Protein AF-A0AAE2UH38-F1 (afdb_monomer_lite)

Foldseek 3Di:
DPQQCLVLVQVLVVVVPPVDDDADALALFPVVLVVLVVVCVVCCVQPVDRDVNSVSSVVVNVCLVVVVQPDAAEAEDEDELQVSSLLSVLVVVQVVCVSVVPDVVVVCVVPNLVVSLVVSLVVCCVVAVVPPVDDGPLVSCCRHCCPRVVDDLLPDQFQAPHQWDWDDDRRHTYIYGYSVCCVVCVQVSCCVRVVDNPRDGDPDPPPPCVSCVVSSVVNLVPRARDPVRLCVHLVDVSNCSHYPVVVSVVSSVSRNVD

Radius of gyration: 19.4 Å; chains: 1; bounding box: 50×39×50 Å

Structure (mmCIF, N/CA/C/O backbone):
data_AF-A0AAE2UH38-F1
#
_entry.id   AF-A0AAE2UH38-F1
#
loop_
_atom_site.group_PDB
_atom_site.id
_atom_site.type_symbol
_atom_site.label_atom_id
_atom_site.label_alt_id
_atom_site.label_comp_id
_atom_site.label_asym_id
_atom_site.label_entity_id
_atom_site.label_seq_id
_atom_site.pdbx_PDB_ins_code
_atom_site.Cartn_x
_atom_site.Cartn_y
_atom_site.Cartn_z
_atom_site.occupancy
_atom_site.B_iso_or_equiv
_atom_site.auth_seq_id
_atom_site.auth_comp_id
_atom_site.auth_asym_id
_atom_site.auth_atom_id
_atom_site.pdbx_PDB_model_num
ATOM 1 N N . MET A 1 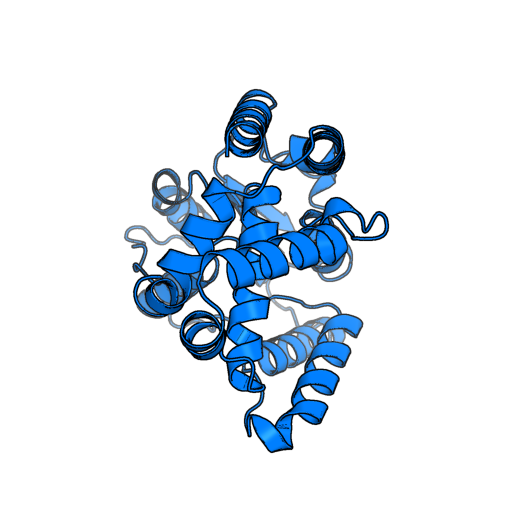1 ? 4.310 -0.558 -2.077 1.00 92.25 1 MET A N 1
ATOM 2 C CA . MET A 1 1 ? 3.373 0.079 -1.119 1.00 92.25 1 MET A CA 1
ATOM 3 C C . MET A 1 1 ? 2.865 -0.956 -0.113 1.00 92.25 1 MET A C 1
ATOM 5 O O . MET A 1 1 ? 2.797 -2.133 -0.451 1.00 92.25 1 MET A O 1
ATOM 9 N N . GLY A 1 2 ? 2.565 -0.567 1.132 1.00 90.81 2 GLY A N 1
ATOM 10 C CA . GLY A 1 2 ? 1.939 -1.465 2.120 1.00 90.81 2 GLY A CA 1
ATOM 11 C C . GLY A 1 2 ? 0.426 -1.567 1.918 1.00 90.81 2 GLY A C 1
ATOM 12 O O . GLY A 1 2 ? -0.142 -0.754 1.211 1.00 90.81 2 GLY A O 1
ATOM 13 N N . LYS A 1 3 ? -0.245 -2.560 2.519 1.00 91.75 3 LYS A N 1
ATOM 14 C CA . LYS A 1 3 ? -1.731 -2.682 2.554 1.00 91.75 3 LYS A CA 1
ATOM 15 C C . LYS A 1 3 ? -2.471 -2.732 1.213 1.00 91.75 3 LYS A C 1
ATOM 17 O O . LYS A 1 3 ? -3.696 -2.605 1.163 1.00 91.75 3 LYS A O 1
ATOM 22 N N . VAL A 1 4 ? -1.735 -3.049 0.161 1.00 92.00 4 VAL A N 1
ATOM 23 C CA . VAL A 1 4 ? -2.223 -3.245 -1.207 1.00 92.00 4 VAL A CA 1
ATOM 24 C C . VAL A 1 4 ? -2.187 -4.722 -1.626 1.00 92.00 4 VAL A C 1
ATOM 26 O O . VAL A 1 4 ? -2.117 -5.024 -2.802 1.00 92.00 4 VAL A O 1
ATOM 29 N N . GLY A 1 5 ? -2.172 -5.664 -0.675 1.00 89.25 5 GLY A N 1
ATOM 30 C CA . GLY A 1 5 ? -2.095 -7.104 -0.980 1.00 89.25 5 GLY A CA 1
ATOM 31 C C . GLY A 1 5 ? -0.691 -7.628 -1.321 1.00 89.25 5 GLY A C 1
ATOM 32 O O . GLY A 1 5 ? -0.549 -8.780 -1.718 1.00 89.25 5 GLY A O 1
ATOM 33 N N . SER A 1 6 ? 0.361 -6.834 -1.100 1.00 92.81 6 SER A N 1
ATOM 34 C CA . SER A 1 6 ? 1.756 -7.199 -1.407 1.00 92.81 6 SER A CA 1
ATOM 35 C C . SER A 1 6 ? 2.247 -8.486 -0.728 1.00 92.81 6 SER A C 1
ATOM 37 O O . SER A 1 6 ? 3.019 -9.225 -1.327 1.00 92.81 6 SER A O 1
ATOM 39 N N . THR A 1 7 ? 1.755 -8.825 0.470 1.00 92.06 7 THR A N 1
ATOM 40 C CA . THR A 1 7 ? 2.093 -10.094 1.147 1.00 92.06 7 THR A CA 1
ATOM 41 C C . THR A 1 7 ? 1.648 -11.328 0.357 1.00 92.06 7 THR A C 1
ATOM 43 O O . THR A 1 7 ? 2.315 -12.359 0.414 1.00 92.06 7 THR A O 1
ATOM 46 N N . THR A 1 8 ? 0.526 -11.242 -0.366 1.00 91.62 8 THR A N 1
ATOM 47 C CA . THR A 1 8 ? 0.024 -12.335 -1.210 1.00 91.62 8 THR A CA 1
ATOM 48 C C . THR A 1 8 ? 0.973 -12.561 -2.379 1.00 91.62 8 THR A C 1
ATOM 50 O O . THR A 1 8 ? 1.406 -13.689 -2.595 1.00 91.62 8 THR A O 1
ATOM 53 N N . ILE A 1 9 ? 1.386 -11.487 -3.056 1.00 94.31 9 ILE A N 1
ATOM 54 C CA . ILE A 1 9 ? 2.389 -11.545 -4.125 1.00 94.31 9 ILE A CA 1
ATOM 55 C C . ILE A 1 9 ? 3.715 -12.107 -3.620 1.00 94.31 9 ILE A C 1
ATOM 57 O O . ILE A 1 9 ? 4.227 -13.059 -4.200 1.00 94.31 9 ILE A O 1
ATOM 61 N N . TRP A 1 10 ? 4.238 -11.566 -2.519 1.00 94.50 10 TRP A N 1
ATOM 62 C CA . TRP A 1 10 ? 5.512 -12.006 -1.954 1.00 94.50 10 TRP A CA 1
ATOM 63 C C . TRP A 1 10 ? 5.513 -13.508 -1.649 1.00 94.50 10 TRP A C 1
ATOM 65 O O . TRP A 1 10 ? 6.375 -14.229 -2.136 1.00 94.50 10 TRP A O 1
ATOM 75 N N . LYS A 1 11 ? 4.501 -14.012 -0.932 1.00 93.44 11 LYS A N 1
ATOM 76 C CA . LYS A 1 11 ? 4.401 -15.449 -0.624 1.00 93.44 11 LYS A CA 1
ATOM 77 C C . LYS A 1 11 ? 4.239 -16.323 -1.865 1.00 93.44 11 LYS A C 1
ATOM 79 O O . LYS A 1 11 ? 4.737 -17.444 -1.878 1.00 93.44 11 LYS A O 1
ATOM 84 N N . SER A 1 12 ? 3.554 -15.821 -2.889 1.00 94.19 12 SER A N 1
ATOM 85 C CA . SER A 1 12 ? 3.386 -16.533 -4.160 1.00 94.19 12 SER A CA 1
ATOM 86 C C . SER A 1 12 ? 4.718 -16.645 -4.909 1.00 94.19 12 SER A C 1
ATOM 88 O O . SER A 1 12 ? 5.072 -17.719 -5.395 1.00 94.19 12 SER A O 1
ATOM 90 N N . LEU A 1 13 ? 5.514 -15.572 -4.919 1.00 94.38 13 LEU A N 1
ATOM 91 C CA . LEU A 1 13 ? 6.863 -15.567 -5.489 1.00 94.38 13 LEU A CA 1
ATOM 92 C C . LEU A 1 13 ? 7.818 -16.497 -4.734 1.00 94.38 13 LEU A C 1
ATOM 94 O O . LEU A 1 13 ? 8.501 -17.294 -5.369 1.00 94.38 13 LEU A O 1
ATOM 98 N N . GLU A 1 14 ? 7.811 -16.461 -3.399 1.00 92.69 14 GLU A N 1
ATOM 99 C CA . GLU A 1 14 ? 8.590 -17.395 -2.569 1.00 92.69 14 GLU A CA 1
ATOM 100 C C . GLU A 1 14 ? 8.230 -18.853 -2.889 1.00 92.69 14 GLU A C 1
ATOM 102 O O . GLU A 1 14 ? 9.108 -19.690 -3.086 1.00 92.69 14 GLU A O 1
ATOM 107 N N . SER A 1 15 ? 6.933 -19.157 -3.024 1.00 91.69 15 SER A N 1
ATOM 108 C CA . SER A 1 15 ? 6.473 -20.511 -3.358 1.00 91.69 15 SER A CA 1
ATOM 109 C C . SER A 1 15 ? 6.837 -20.965 -4.774 1.00 91.69 15 SER A C 1
ATOM 111 O O . SER A 1 15 ? 6.873 -22.165 -5.032 1.00 91.69 15 SER A O 1
ATOM 113 N N . SER A 1 16 ? 7.143 -20.025 -5.674 1.00 89.75 16 SER A N 1
ATOM 114 C CA . SER A 1 16 ? 7.542 -20.318 -7.056 1.00 89.75 16 SER A CA 1
ATOM 115 C C . SER A 1 16 ? 9.012 -20.748 -7.173 1.00 89.75 16 SER A C 1
ATOM 117 O O . SER A 1 16 ? 9.439 -21.141 -8.253 1.00 89.75 16 SER A O 1
ATOM 119 N N . ASN A 1 17 ? 9.789 -20.681 -6.081 1.00 86.31 17 ASN A N 1
ATOM 120 C CA . ASN A 1 17 ? 11.176 -21.151 -5.985 1.00 86.31 17 ASN A CA 1
ATOM 121 C C . ASN A 1 17 ? 12.076 -20.707 -7.159 1.00 86.31 17 ASN A C 1
ATOM 123 O O . ASN A 1 17 ? 12.820 -21.497 -7.736 1.00 86.31 17 ASN A O 1
ATOM 127 N N . LEU A 1 18 ? 12.011 -19.419 -7.504 1.00 88.19 18 LEU A N 1
ATOM 128 C CA . LEU A 1 18 ? 12.663 -18.839 -8.687 1.00 88.19 18 LEU A CA 1
ATOM 129 C C . LEU A 1 18 ? 14.204 -18.835 -8.634 1.00 88.19 18 LEU A C 1
ATOM 131 O O . LEU A 1 18 ? 14.848 -18.413 -9.589 1.00 88.19 18 LEU A O 1
ATOM 135 N N . GLY A 1 19 ? 14.812 -19.247 -7.516 1.00 87.69 19 GLY A N 1
ATOM 136 C CA . GLY A 1 19 ? 16.268 -19.245 -7.338 1.00 87.69 19 GLY A CA 1
ATOM 137 C C . GLY A 1 19 ? 16.897 -17.848 -7.273 1.00 87.69 19 GLY A C 1
ATOM 138 O O . GLY A 1 19 ? 18.119 -17.728 -7.342 1.00 87.69 19 GLY A O 1
ATOM 139 N N . ILE A 1 20 ? 16.083 -16.797 -7.130 1.00 89.81 20 ILE A N 1
ATOM 140 C CA . ILE A 1 20 ? 16.520 -15.403 -7.011 1.00 89.81 20 ILE A CA 1
ATOM 141 C C . ILE A 1 20 ? 16.131 -14.824 -5.643 1.00 89.81 20 ILE A C 1
ATOM 143 O O . ILE A 1 20 ? 15.102 -15.217 -5.089 1.00 89.81 20 ILE A O 1
ATOM 147 N N . PRO A 1 21 ? 16.909 -13.875 -5.092 1.00 92.81 21 PRO A N 1
ATOM 148 C CA . PRO A 1 21 ? 16.530 -13.180 -3.868 1.00 92.81 21 PRO A CA 1
ATOM 149 C C . PRO A 1 21 ? 15.251 -12.361 -4.063 1.00 92.81 21 PRO A C 1
ATOM 151 O O . PRO A 1 21 ? 15.159 -11.550 -4.986 1.00 92.81 21 PRO A O 1
ATOM 154 N N . ILE A 1 22 ? 14.286 -12.533 -3.161 1.00 95.62 22 ILE A N 1
ATOM 155 C CA . ILE A 1 22 ? 13.050 -11.754 -3.128 1.00 95.62 22 ILE A CA 1
ATOM 156 C C . ILE A 1 22 ? 13.033 -10.946 -1.829 1.00 95.62 22 ILE A C 1
ATOM 158 O O . ILE A 1 22 ? 13.228 -11.475 -0.736 1.00 95.62 22 ILE A O 1
ATOM 162 N N . TYR A 1 23 ? 12.790 -9.642 -1.950 1.00 95.94 23 TYR A N 1
ATOM 163 C CA . TYR A 1 23 ? 12.700 -8.726 -0.817 1.00 95.94 23 TYR A CA 1
ATOM 164 C C . TYR A 1 23 ? 11.284 -8.164 -0.726 1.00 95.94 23 TYR A C 1
ATOM 166 O O . TYR A 1 23 ? 10.736 -7.686 -1.721 1.00 95.94 23 TYR A O 1
ATOM 174 N N . HIS A 1 24 ? 10.696 -8.180 0.472 1.00 96.00 24 HIS A N 1
ATOM 175 C CA . HIS A 1 24 ? 9.384 -7.582 0.721 1.00 96.00 24 HIS A CA 1
ATOM 176 C C . HIS A 1 24 ? 9.551 -6.383 1.646 1.00 96.00 24 HIS A C 1
ATOM 178 O O . HIS A 1 24 ? 9.557 -6.502 2.866 1.00 96.00 24 HIS A O 1
ATOM 184 N N . ILE A 1 25 ? 9.718 -5.211 1.035 1.00 95.75 25 ILE A N 1
ATOM 185 C CA . ILE A 1 25 ? 9.949 -3.947 1.736 1.00 95.75 25 ILE A CA 1
ATOM 186 C C . ILE A 1 25 ? 8.840 -2.935 1.450 1.00 95.75 25 ILE A C 1
ATOM 188 O O . ILE A 1 25 ? 8.121 -3.014 0.450 1.00 95.75 25 ILE A O 1
ATOM 192 N N . HIS A 1 26 ? 8.717 -1.944 2.331 1.00 94.50 26 HIS A N 1
ATOM 193 C CA . HIS A 1 26 ? 7.713 -0.884 2.218 1.00 94.50 26 HIS A CA 1
ATOM 194 C C . HIS A 1 26 ? 8.312 0.514 2.027 1.00 94.50 26 HIS A C 1
ATOM 196 O O . HIS A 1 26 ? 7.555 1.464 1.799 1.00 94.50 26 HIS A O 1
ATOM 202 N N . THR A 1 27 ? 9.639 0.646 2.103 1.00 95.44 27 THR A N 1
ATOM 203 C CA . THR A 1 27 ? 10.343 1.912 1.905 1.00 95.44 27 THR A CA 1
ATOM 204 C C . THR A 1 27 ? 11.800 1.700 1.490 1.00 95.44 27 THR A C 1
ATOM 206 O O . THR A 1 27 ? 12.437 0.747 1.923 1.00 95.44 27 THR A O 1
ATOM 209 N N . LEU A 1 28 ? 12.308 2.602 0.657 1.00 95.88 28 LEU A N 1
ATOM 210 C CA . LEU A 1 28 ? 13.724 2.819 0.368 1.00 95.88 28 LEU A CA 1
ATOM 211 C C . LEU A 1 28 ? 14.198 4.194 0.876 1.00 95.88 28 LEU A C 1
ATOM 213 O O . LEU A 1 28 ? 15.397 4.455 0.864 1.00 95.88 28 LEU A O 1
ATOM 217 N N . SER A 1 29 ? 13.290 5.062 1.344 1.00 95.31 29 SER A N 1
ATOM 218 C CA . SER A 1 29 ? 13.632 6.373 1.913 1.00 95.31 29 SER A CA 1
ATOM 219 C C . SER A 1 29 ? 14.551 6.238 3.140 1.00 95.31 29 SER A C 1
ATOM 221 O O . SER A 1 29 ? 14.163 5.601 4.129 1.00 95.31 29 SER A O 1
ATOM 223 N N . PRO A 1 30 ? 15.735 6.884 3.137 1.00 94.50 30 PRO A N 1
ATOM 224 C CA . PRO A 1 30 ? 16.665 6.870 4.267 1.00 94.50 30 PRO A CA 1
ATOM 225 C C . PRO A 1 30 ? 16.036 7.366 5.570 1.00 94.50 30 PRO A C 1
ATOM 227 O O . PRO A 1 30 ? 16.269 6.800 6.642 1.00 94.50 30 PRO A O 1
ATOM 230 N N . GLU A 1 31 ? 15.201 8.401 5.486 1.00 94.94 31 GLU A N 1
ATOM 231 C CA . GLU A 1 31 ? 14.525 9.003 6.631 1.00 94.94 31 GLU A CA 1
ATOM 232 C C . GLU A 1 31 ? 13.544 8.008 7.251 1.00 94.94 31 GLU A C 1
ATOM 234 O O . GLU A 1 31 ? 13.541 7.811 8.468 1.00 94.94 31 GLU A O 1
ATOM 239 N N . LYS A 1 32 ? 12.734 7.336 6.424 1.00 94.44 32 LYS A N 1
ATOM 240 C CA . LYS A 1 32 ? 11.777 6.329 6.896 1.00 94.44 32 LYS A CA 1
ATOM 241 C C . LYS A 1 32 ? 12.458 5.083 7.448 1.00 94.44 32 LYS A C 1
ATOM 243 O O . LYS A 1 32 ? 11.996 4.556 8.459 1.00 94.44 32 LYS A O 1
ATOM 248 N N . ILE A 1 33 ? 13.550 4.634 6.828 1.00 95.56 33 ILE A N 1
ATOM 249 C CA . ILE A 1 33 ? 14.366 3.524 7.341 1.00 95.56 33 ILE A CA 1
ATOM 250 C C . ILE A 1 33 ? 14.911 3.892 8.724 1.00 95.56 33 ILE A C 1
ATOM 252 O O . ILE A 1 33 ? 14.731 3.142 9.682 1.00 95.56 33 ILE A O 1
ATOM 256 N N . SER A 1 34 ? 15.478 5.091 8.867 1.00 94.94 34 SER A N 1
ATOM 257 C CA . SER A 1 34 ? 16.006 5.590 10.143 1.00 94.94 34 SER A CA 1
ATOM 258 C C . SER A 1 34 ? 14.922 5.672 11.225 1.00 94.94 34 SER A C 1
ATOM 260 O O . SER A 1 34 ? 15.144 5.256 12.364 1.00 94.94 34 SER A O 1
ATOM 262 N N . GLN A 1 35 ? 13.724 6.149 10.873 1.00 94.38 35 GLN A N 1
ATOM 263 C CA . GLN A 1 35 ? 12.566 6.181 11.774 1.00 94.38 35 GLN A CA 1
ATOM 264 C C . GLN A 1 35 ? 12.111 4.775 12.190 1.00 94.38 35 GLN A C 1
ATOM 266 O O . GLN A 1 35 ? 11.808 4.559 13.366 1.00 94.38 35 GLN A O 1
ATOM 271 N N . ALA A 1 36 ? 12.083 3.814 11.261 1.00 92.06 36 ALA A N 1
ATOM 272 C CA . ALA A 1 36 ? 11.741 2.423 11.553 1.00 92.06 36 ALA A CA 1
ATOM 273 C C . ALA A 1 36 ? 12.761 1.787 12.510 1.00 92.06 36 ALA A C 1
ATOM 275 O O . ALA A 1 36 ? 12.369 1.241 13.539 1.00 92.06 36 ALA A O 1
ATOM 276 N N . ILE A 1 37 ? 14.062 1.961 12.252 1.00 92.06 37 ILE A N 1
ATOM 277 C CA . ILE A 1 37 ? 15.139 1.485 13.134 1.00 92.06 37 ILE A CA 1
ATOM 278 C C . ILE A 1 37 ? 15.020 2.107 14.531 1.00 92.06 37 ILE A C 1
ATOM 280 O O . ILE A 1 37 ? 15.138 1.404 15.536 1.00 92.06 37 ILE A O 1
ATOM 284 N N . ALA A 1 38 ? 14.783 3.419 14.623 1.00 92.88 38 ALA A N 1
ATOM 285 C CA . ALA A 1 38 ? 14.616 4.103 15.904 1.00 92.88 38 ALA A CA 1
ATOM 286 C C . ALA A 1 38 ? 13.407 3.560 16.683 1.00 92.88 38 ALA A C 1
ATOM 288 O O . ALA A 1 38 ? 13.507 3.310 17.887 1.00 92.88 38 ALA A O 1
ATOM 289 N N . LYS A 1 39 ? 12.285 3.316 15.995 1.00 89.44 39 LYS A N 1
ATOM 290 C CA . LYS A 1 39 ? 11.085 2.711 16.583 1.00 89.44 39 LYS A CA 1
ATOM 291 C C . LYS A 1 39 ? 11.343 1.282 17.064 1.00 89.44 39 LYS A C 1
ATOM 293 O O . LYS A 1 39 ? 10.913 0.941 18.168 1.00 89.44 39 LYS A O 1
ATOM 298 N N . ASP A 1 40 ? 12.037 0.465 16.278 1.00 88.25 40 ASP A N 1
ATOM 299 C CA . ASP A 1 40 ? 12.370 -0.915 16.641 1.00 88.25 40 ASP A CA 1
ATOM 300 C C . ASP A 1 40 ? 13.281 -0.942 17.875 1.00 88.25 40 ASP A C 1
ATOM 302 O O . ASP A 1 40 ? 12.994 -1.647 18.842 1.00 88.25 40 ASP A O 1
ATOM 306 N N . LYS A 1 41 ? 14.307 -0.079 17.915 1.00 89.69 41 LYS A N 1
ATOM 307 C CA . LYS A 1 41 ? 15.189 0.092 19.082 1.00 89.69 41 LYS A CA 1
ATOM 308 C C . LYS A 1 41 ? 14.426 0.537 20.330 1.00 89.69 41 LYS A C 1
ATOM 310 O O . LYS A 1 41 ? 14.610 -0.051 21.394 1.00 89.69 41 LYS A O 1
ATOM 315 N N . ALA A 1 42 ? 13.542 1.529 20.209 1.00 89.56 42 ALA A N 1
ATOM 316 C CA . ALA A 1 42 ? 12.754 2.039 21.334 1.00 89.56 42 ALA A CA 1
ATOM 317 C C . ALA A 1 42 ? 11.806 0.982 21.929 1.00 89.56 42 ALA A C 1
ATOM 319 O O . ALA A 1 42 ? 11.526 1.004 23.126 1.00 89.56 42 ALA A O 1
ATOM 320 N N . ASN A 1 43 ? 11.327 0.040 21.110 1.00 86.31 43 ASN A N 1
ATOM 321 C CA . ASN A 1 43 ? 10.422 -1.024 21.545 1.00 86.31 43 ASN A CA 1
ATOM 322 C C . ASN A 1 43 ? 11.132 -2.352 21.841 1.00 86.31 43 ASN A C 1
ATOM 324 O O . ASN A 1 43 ? 10.476 -3.297 22.284 1.00 86.31 43 ASN A O 1
ATOM 328 N N . PHE A 1 44 ? 12.451 -2.442 21.646 1.00 87.69 44 PHE A N 1
ATOM 329 C CA . PHE A 1 44 ? 13.193 -3.702 21.722 1.00 87.69 44 PHE A CA 1
ATOM 330 C C . PHE A 1 44 ? 13.076 -4.390 23.088 1.00 87.69 44 PHE A C 1
ATOM 332 O O . PHE A 1 44 ? 12.985 -5.613 23.158 1.00 87.69 44 PHE A O 1
ATOM 339 N N . SER A 1 45 ? 12.984 -3.620 24.177 1.00 87.31 45 SER A N 1
ATOM 340 C CA . SER A 1 45 ? 12.762 -4.160 25.526 1.00 87.31 45 SER A CA 1
ATOM 341 C C . SER A 1 45 ? 11.434 -4.918 25.668 1.00 87.31 45 SER A C 1
ATOM 343 O O . SER A 1 45 ? 11.350 -5.844 26.475 1.00 87.31 45 SER A O 1
ATOM 345 N N . LYS A 1 46 ? 10.419 -4.556 24.870 1.00 83.94 46 LYS A N 1
ATOM 346 C CA . LYS A 1 46 ? 9.082 -5.166 24.866 1.00 83.94 46 LYS A CA 1
ATOM 347 C C . LYS A 1 46 ? 8.975 -6.316 23.869 1.00 83.94 46 LYS A C 1
ATOM 349 O O . LYS A 1 46 ? 8.513 -7.389 24.236 1.00 83.94 46 LYS A O 1
ATOM 354 N N . VAL A 1 47 ? 9.397 -6.096 22.621 1.00 79.56 47 VAL A N 1
ATOM 355 C CA . VAL A 1 47 ? 9.169 -7.057 21.525 1.00 79.56 47 VAL A CA 1
ATOM 356 C C . VAL A 1 47 ? 10.334 -8.024 21.303 1.00 79.56 47 VAL A C 1
ATOM 358 O O . VAL A 1 47 ? 10.106 -9.134 20.842 1.00 79.56 47 VAL A O 1
ATOM 361 N N . ARG A 1 48 ? 11.568 -7.649 21.675 1.00 85.62 48 ARG A N 1
ATOM 362 C CA . ARG A 1 48 ? 12.801 -8.460 21.561 1.00 85.62 48 ARG A CA 1
ATOM 363 C C . ARG A 1 48 ? 13.133 -8.986 20.153 1.00 85.62 48 ARG A C 1
ATOM 365 O O . ARG A 1 48 ? 13.853 -9.971 20.022 1.00 85.62 48 ARG A O 1
ATOM 372 N N . PHE A 1 49 ? 12.655 -8.326 19.100 1.00 83.38 49 PHE A N 1
ATOM 373 C CA . PHE A 1 49 ? 13.054 -8.584 17.714 1.00 83.38 49 PHE A CA 1
ATOM 374 C C . PHE A 1 49 ? 13.059 -7.281 16.901 1.00 83.38 49 PHE A C 1
ATOM 376 O O . PHE A 1 49 ? 12.466 -6.284 17.314 1.00 83.38 49 PHE A O 1
ATOM 383 N N . ILE A 1 50 ? 13.736 -7.301 15.751 1.00 83.69 50 ILE A N 1
ATOM 384 C CA . ILE A 1 50 ? 13.703 -6.245 14.727 1.00 83.69 50 ILE A CA 1
ATOM 385 C C . ILE A 1 50 ? 12.955 -6.807 13.521 1.00 83.69 50 ILE A C 1
ATOM 387 O O . ILE A 1 50 ? 13.123 -7.984 13.188 1.00 83.69 50 ILE A O 1
ATOM 391 N N . TYR A 1 51 ? 12.121 -5.996 12.873 1.00 84.75 51 TYR A N 1
ATOM 392 C CA . TYR A 1 51 ? 11.412 -6.443 11.679 1.00 84.75 51 TYR A CA 1
ATOM 393 C C . TYR A 1 51 ? 12.403 -6.676 10.535 1.00 84.75 51 TYR A C 1
ATOM 395 O O . TYR A 1 51 ? 13.223 -5.814 10.217 1.00 84.75 51 TYR A O 1
ATOM 403 N N . SER A 1 52 ? 12.319 -7.840 9.888 1.00 89.12 52 SER A N 1
ATOM 404 C CA . SER A 1 52 ? 13.203 -8.194 8.770 1.00 89.12 52 SER A CA 1
ATOM 405 C C . SER A 1 52 ? 13.105 -7.191 7.619 1.00 89.12 52 SER A C 1
ATOM 407 O O . SER A 1 52 ? 14.119 -6.879 7.003 1.00 89.12 52 SER A O 1
ATOM 409 N N . GLU A 1 53 ? 11.916 -6.630 7.377 1.00 90.88 53 GLU A N 1
ATOM 410 C CA . GLU A 1 53 ? 11.681 -5.583 6.375 1.00 90.88 53 GLU A CA 1
ATOM 411 C C . GLU A 1 53 ? 12.585 -4.356 6.591 1.00 90.88 53 GLU A C 1
ATOM 413 O O . GLU A 1 53 ? 13.093 -3.793 5.621 1.00 90.88 53 GLU A O 1
ATOM 418 N N . THR A 1 54 ? 12.834 -3.960 7.848 1.00 91.12 54 THR A N 1
ATOM 419 C CA . THR A 1 54 ? 13.718 -2.835 8.200 1.00 91.12 54 THR A CA 1
ATOM 420 C C . THR A 1 54 ? 15.152 -3.114 7.743 1.00 91.12 54 THR A C 1
ATOM 422 O O . THR A 1 54 ? 15.769 -2.280 7.084 1.00 91.12 54 THR A O 1
ATOM 425 N N . ILE A 1 55 ? 15.657 -4.317 8.032 1.00 92.62 55 ILE A N 1
ATOM 426 C CA . ILE A 1 55 ? 17.020 -4.742 7.677 1.00 92.62 55 ILE A CA 1
ATOM 427 C C . ILE A 1 55 ? 17.163 -4.886 6.155 1.00 92.62 55 ILE A C 1
ATOM 429 O O . ILE A 1 55 ? 18.148 -4.440 5.572 1.00 92.62 55 ILE A O 1
ATOM 433 N N . GLN A 1 56 ? 16.164 -5.475 5.492 1.00 95.75 56 GLN A N 1
ATOM 434 C CA . GLN A 1 56 ? 16.142 -5.602 4.032 1.00 95.75 56 GLN A CA 1
ATOM 435 C C . GLN A 1 56 ? 16.144 -4.229 3.347 1.00 95.75 56 GLN A C 1
ATOM 437 O O . GLN A 1 56 ? 16.873 -4.034 2.377 1.00 95.75 56 GLN A O 1
ATOM 442 N N . SER A 1 57 ? 15.374 -3.269 3.870 1.00 96.25 57 SER A N 1
ATOM 443 C CA . SER A 1 57 ? 15.321 -1.901 3.339 1.00 96.25 57 SER A CA 1
ATOM 444 C C . SER A 1 57 ? 16.669 -1.190 3.482 1.00 96.25 57 SER A C 1
ATOM 446 O O . SER A 1 57 ? 17.140 -0.581 2.524 1.00 96.25 57 SER A O 1
ATOM 448 N N . GLU A 1 58 ? 17.325 -1.314 4.641 1.00 95.88 58 GLU A N 1
ATOM 449 C CA . GLU A 1 58 ? 18.670 -0.768 4.878 1.00 95.88 58 GLU A CA 1
ATOM 450 C C . GLU A 1 58 ? 19.708 -1.381 3.923 1.00 95.88 58 GLU A C 1
ATOM 452 O O . GLU A 1 58 ? 20.481 -0.657 3.289 1.00 95.88 58 GLU A O 1
ATOM 457 N N . TYR A 1 59 ? 19.687 -2.707 3.751 1.00 96.19 59 TYR A N 1
ATOM 458 C CA . TYR A 1 59 ? 20.573 -3.396 2.815 1.00 96.19 59 TYR A CA 1
ATOM 459 C C . TYR A 1 59 ? 20.374 -2.906 1.377 1.00 96.19 59 TYR A C 1
ATOM 461 O O . TYR A 1 59 ? 21.347 -2.506 0.734 1.00 96.19 59 TYR A O 1
ATOM 469 N N . LEU A 1 60 ? 19.136 -2.894 0.877 1.00 95.94 60 LEU A N 1
ATOM 470 C CA . LEU A 1 60 ? 18.838 -2.453 -0.487 1.00 95.94 60 LEU A CA 1
ATOM 471 C C . LEU A 1 60 ? 19.207 -0.982 -0.692 1.00 95.94 60 LEU A C 1
ATOM 473 O O . LEU A 1 60 ? 19.842 -0.648 -1.692 1.00 95.94 60 LEU A O 1
ATOM 477 N N . ARG A 1 61 ? 18.915 -0.110 0.282 1.00 95.81 61 ARG A N 1
ATOM 478 C CA . ARG A 1 61 ? 19.337 1.293 0.223 1.00 95.81 61 ARG A CA 1
ATOM 479 C C . ARG A 1 61 ? 20.856 1.421 0.103 1.00 95.81 61 ARG A C 1
ATOM 481 O O . ARG A 1 61 ? 21.332 2.174 -0.739 1.00 95.81 61 ARG A O 1
ATOM 488 N N . SER A 1 62 ? 21.618 0.619 0.848 1.00 95.56 62 SER A N 1
ATOM 489 C CA . SER A 1 62 ? 23.082 0.624 0.737 1.00 95.56 62 SER A CA 1
ATOM 490 C C . SER A 1 62 ? 23.590 0.207 -0.651 1.00 95.56 62 SER A C 1
ATOM 492 O O . SER A 1 62 ? 24.647 0.675 -1.074 1.00 95.56 62 SER A O 1
ATOM 494 N N . GLN A 1 63 ? 22.857 -0.650 -1.377 1.00 94.62 63 GLN A N 1
ATOM 495 C CA . GLN A 1 63 ? 23.207 -1.019 -2.753 1.00 94.62 63 GLN A CA 1
ATOM 496 C C . GLN A 1 63 ? 22.951 0.133 -3.732 1.00 94.62 63 GLN A C 1
ATOM 498 O O . GLN A 1 63 ? 23.774 0.356 -4.620 1.00 94.62 63 GLN A O 1
ATOM 503 N N . LEU A 1 64 ? 21.858 0.883 -3.539 1.00 93.00 64 LEU A N 1
ATOM 504 C CA . LEU A 1 64 ? 21.579 2.113 -4.288 1.00 93.00 64 LEU A CA 1
ATOM 505 C C . LEU A 1 64 ? 22.669 3.163 -4.045 1.00 93.00 64 LEU A C 1
ATOM 507 O O . LEU A 1 64 ? 23.252 3.662 -4.999 1.00 93.00 64 LEU A O 1
ATOM 511 N N . ASP A 1 65 ? 23.006 3.435 -2.782 1.00 93.81 65 ASP A N 1
ATOM 512 C CA . ASP A 1 65 ? 23.992 4.464 -2.411 1.00 93.81 65 ASP A CA 1
ATOM 513 C C . ASP A 1 65 ? 25.393 4.192 -2.960 1.00 93.81 65 ASP A C 1
ATOM 515 O O . ASP A 1 65 ? 26.146 5.113 -3.273 1.00 93.81 65 ASP A O 1
ATOM 519 N N . ARG A 1 66 ? 25.754 2.912 -3.082 1.00 94.38 66 ARG A N 1
ATOM 520 C CA . ARG A 1 66 ? 27.047 2.482 -3.626 1.00 94.38 66 ARG A CA 1
ATOM 521 C C . ARG A 1 66 ? 27.055 2.375 -5.151 1.00 94.38 66 ARG A C 1
ATOM 523 O O . ARG A 1 66 ? 28.093 2.033 -5.705 1.00 94.38 66 ARG A O 1
ATOM 530 N N . ASN A 1 67 ? 25.934 2.653 -5.824 1.00 88.56 67 ASN A N 1
ATOM 531 C CA . ASN A 1 67 ? 25.739 2.409 -7.256 1.00 88.56 67 ASN A CA 1
ATOM 532 C C . ASN A 1 67 ? 26.064 0.958 -7.663 1.00 88.56 67 ASN A C 1
ATOM 534 O O . ASN A 1 67 ? 26.601 0.702 -8.737 1.00 88.56 67 ASN A O 1
ATOM 538 N N . ASN A 1 68 ? 25.713 -0.009 -6.811 1.00 88.75 68 ASN A N 1
ATOM 539 C CA . ASN A 1 68 ? 25.970 -1.435 -7.045 1.00 88.75 68 ASN A CA 1
ATOM 540 C C . ASN A 1 68 ? 24.922 -2.104 -7.955 1.00 88.75 68 ASN A C 1
ATOM 542 O O . ASN A 1 68 ? 24.904 -3.328 -8.097 1.00 88.75 68 ASN A O 1
ATOM 546 N N . ILE A 1 69 ? 24.013 -1.331 -8.551 1.00 86.69 69 ILE A N 1
ATOM 547 C CA . ILE A 1 69 ? 22.966 -1.857 -9.428 1.00 86.69 69 ILE A CA 1
ATOM 548 C C . ILE A 1 69 ? 23.562 -2.096 -10.816 1.00 86.69 69 ILE A C 1
ATOM 550 O O . ILE A 1 69 ? 23.639 -1.192 -11.640 1.00 86.69 69 ILE A O 1
ATOM 554 N N . VAL A 1 70 ? 23.995 -3.335 -11.058 1.00 85.19 70 VAL A N 1
ATOM 555 C CA . VAL A 1 70 ? 24.536 -3.772 -12.359 1.00 85.19 70 VAL A CA 1
ATOM 556 C C . VAL A 1 70 ? 23.416 -4.061 -13.362 1.00 85.19 70 VAL A C 1
ATOM 558 O O . VAL A 1 70 ? 23.571 -3.836 -14.559 1.00 85.19 70 VAL A O 1
ATOM 561 N N . THR A 1 71 ? 22.274 -4.543 -12.874 1.00 89.50 71 THR A N 1
ATOM 562 C CA . THR A 1 71 ? 21.075 -4.827 -13.670 1.00 89.50 71 THR A CA 1
ATOM 563 C C . THR A 1 71 ? 19.862 -4.150 -13.041 1.00 89.50 71 THR A C 1
ATOM 565 O O . THR A 1 71 ? 19.756 -4.183 -11.809 1.00 89.50 71 THR A O 1
ATOM 568 N N . PRO A 1 72 ? 18.923 -3.602 -13.839 1.00 93.50 72 PRO A N 1
ATOM 569 C CA . PRO A 1 72 ? 17.708 -2.996 -13.310 1.00 93.50 72 PRO A CA 1
ATOM 570 C C . PRO A 1 72 ? 16.969 -3.948 -12.368 1.00 93.50 72 PRO A C 1
ATOM 572 O O . PRO A 1 72 ? 16.800 -5.133 -12.665 1.00 93.50 72 PRO A O 1
ATOM 575 N N . TRP A 1 73 ? 16.513 -3.438 -11.229 1.00 95.88 73 TRP A N 1
ATOM 576 C CA . TRP A 1 73 ? 15.749 -4.237 -10.278 1.00 95.88 73 TRP A CA 1
ATOM 577 C C . TRP A 1 73 ? 14.357 -4.558 -10.808 1.00 95.88 73 TRP A C 1
ATOM 579 O O . TRP A 1 73 ? 13.701 -3.711 -11.404 1.00 95.88 73 TRP A O 1
ATOM 589 N N . SER A 1 74 ? 13.863 -5.761 -10.527 1.00 96.81 74 SER A N 1
ATOM 590 C CA . SER A 1 74 ? 12.451 -6.084 -10.739 1.00 96.81 74 SER A CA 1
ATOM 591 C C . SER A 1 74 ? 11.651 -5.646 -9.516 1.00 96.81 74 SER A C 1
ATOM 593 O O . SER A 1 74 ? 11.773 -6.229 -8.441 1.00 96.81 74 SER A O 1
ATOM 595 N N . VAL A 1 75 ? 10.849 -4.596 -9.670 1.00 97.44 75 VAL A N 1
ATOM 596 C CA . VAL A 1 75 ? 10.027 -4.015 -8.606 1.00 97.44 75 VAL A CA 1
ATOM 597 C C . VAL A 1 75 ? 8.568 -4.336 -8.881 1.00 97.44 75 VAL A C 1
ATOM 599 O O . VAL A 1 75 ? 8.046 -4.005 -9.939 1.00 97.44 75 VAL A O 1
ATOM 602 N N . ILE A 1 76 ? 7.889 -4.941 -7.910 1.00 97.75 76 ILE A N 1
ATOM 603 C CA . ILE A 1 76 ? 6.452 -5.210 -7.988 1.00 97.75 76 ILE A CA 1
ATOM 604 C C . ILE A 1 76 ? 5.762 -4.401 -6.897 1.00 97.75 76 ILE A C 1
ATOM 606 O O . ILE A 1 76 ? 6.094 -4.502 -5.716 1.00 97.75 76 ILE A O 1
ATOM 610 N N . THR A 1 77 ? 4.788 -3.585 -7.280 1.00 97.38 77 THR A N 1
ATOM 611 C CA . THR A 1 77 ? 3.950 -2.841 -6.340 1.00 97.38 77 THR A CA 1
ATOM 612 C C . THR A 1 77 ? 2.506 -2.837 -6.821 1.00 97.38 77 THR A C 1
ATOM 614 O O . THR A 1 77 ? 2.201 -3.201 -7.951 1.00 97.38 77 THR A O 1
ATOM 617 N N . LEU A 1 78 ? 1.592 -2.462 -5.935 1.00 96.62 78 LEU A N 1
ATOM 618 C CA . LEU A 1 78 ? 0.172 -2.391 -6.239 1.00 96.62 78 LEU A CA 1
ATOM 619 C C . LEU A 1 78 ? -0.391 -1.056 -5.753 1.00 96.62 78 LEU A C 1
ATOM 621 O O . LEU A 1 78 ? 0.169 -0.426 -4.848 1.00 96.62 78 LEU A O 1
ATOM 625 N N . VAL A 1 79 ? -1.509 -0.661 -6.347 1.00 97.00 79 VAL A N 1
ATOM 626 C CA . VAL A 1 79 ? -2.460 0.310 -5.814 1.00 97.00 79 VAL A CA 1
ATOM 627 C C . VAL A 1 79 ? -3.697 -0.418 -5.309 1.00 97.00 79 VAL A C 1
ATOM 629 O O . VAL A 1 79 ? -3.969 -1.559 -5.662 1.00 97.00 79 VAL A O 1
ATOM 632 N N . ARG A 1 80 ? -4.422 0.253 -4.426 1.00 95.94 80 ARG A N 1
ATOM 633 C CA . ARG A 1 80 ? -5.725 -0.158 -3.912 1.00 95.94 80 ARG A CA 1
ATOM 634 C C . ARG A 1 80 ? -6.563 1.097 -3.752 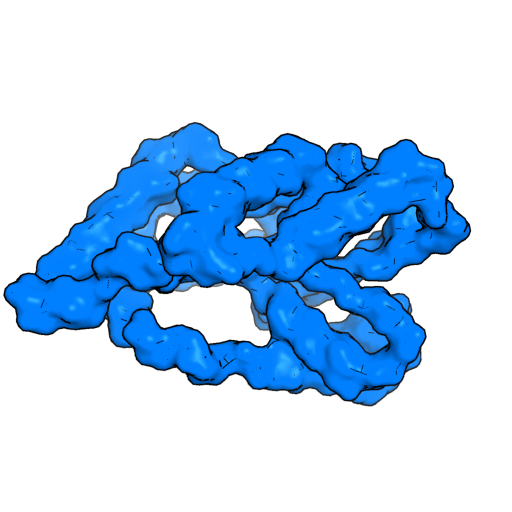1.00 95.94 80 ARG A C 1
ATOM 636 O O . ARG A 1 80 ? -5.977 2.168 -3.563 1.00 95.94 80 ARG A O 1
ATOM 643 N N . ASP A 1 81 ? -7.881 0.967 -3.780 1.00 97.38 81 ASP A N 1
ATOM 644 C CA . ASP A 1 81 ? -8.816 1.984 -3.311 1.00 97.38 81 ASP A CA 1
ATOM 645 C C . ASP A 1 81 ? -8.238 2.722 -2.074 1.00 97.38 81 ASP A C 1
ATOM 647 O O . ASP A 1 81 ? -7.981 2.090 -1.034 1.00 97.38 81 ASP A O 1
ATOM 651 N N . PRO A 1 82 ? -7.986 4.044 -2.176 1.00 97.56 82 PRO A N 1
ATOM 652 C CA . PRO A 1 82 ? -7.369 4.832 -1.118 1.00 97.56 82 PRO A CA 1
ATOM 653 C C . PRO A 1 82 ? -8.040 4.710 0.254 1.00 97.56 82 PRO A C 1
ATOM 655 O O . PRO A 1 82 ? -7.328 4.601 1.257 1.00 97.56 82 PRO A O 1
ATOM 658 N N . VAL A 1 83 ? -9.378 4.699 0.331 1.00 97.44 83 VAL A N 1
ATOM 659 C CA . VAL A 1 83 ? -10.097 4.582 1.615 1.00 97.44 83 VAL A CA 1
ATOM 660 C C . VAL A 1 83 ? -9.912 3.180 2.186 1.00 97.44 83 VAL A C 1
ATOM 662 O O . VAL A 1 83 ? -9.539 3.031 3.352 1.00 97.44 83 VAL A O 1
ATOM 665 N N . ALA A 1 84 ? -10.053 2.145 1.353 1.00 95.81 84 ALA A N 1
ATOM 666 C CA . ALA A 1 84 ? -9.804 0.763 1.755 1.00 95.81 84 ALA A CA 1
ATOM 667 C C . ALA A 1 84 ? -8.367 0.559 2.269 1.00 95.81 84 ALA A C 1
ATOM 669 O O . ALA A 1 84 ? -8.140 -0.156 3.251 1.00 95.81 84 ALA A O 1
ATOM 670 N N . HIS A 1 85 ? -7.386 1.191 1.619 1.00 95.75 85 HIS A N 1
ATOM 671 C CA . HIS A 1 85 ? -5.992 1.190 2.048 1.00 95.75 85 HIS A CA 1
ATOM 672 C C . HIS A 1 85 ? -5.816 1.889 3.406 1.00 95.75 85 HIS A C 1
ATOM 674 O O . HIS A 1 85 ? -5.168 1.335 4.298 1.00 95.75 85 HIS A O 1
ATOM 680 N N . ILE A 1 86 ? -6.409 3.076 3.588 1.00 96.31 86 ILE A N 1
ATOM 681 C CA . ILE A 1 86 ? -6.363 3.835 4.847 1.00 96.31 86 ILE A CA 1
ATOM 682 C C . ILE A 1 86 ? -6.942 3.013 6.002 1.00 96.31 86 ILE A C 1
ATOM 684 O O . ILE A 1 86 ? -6.265 2.839 7.016 1.00 96.31 86 ILE A O 1
ATOM 688 N N . LEU A 1 87 ? -8.144 2.458 5.831 1.00 94.25 87 LEU A N 1
ATOM 689 C CA . LEU A 1 87 ? -8.801 1.618 6.834 1.00 94.25 87 LEU A CA 1
ATOM 690 C C . LEU A 1 87 ? -7.965 0.379 7.161 1.00 94.25 87 LEU A C 1
ATOM 692 O O . LEU A 1 87 ? -7.760 0.042 8.324 1.00 94.25 87 LEU A O 1
ATOM 696 N N . SER A 1 88 ? -7.403 -0.274 6.143 1.00 91.81 88 SER A N 1
ATOM 697 C CA . SER A 1 88 ? -6.540 -1.436 6.349 1.00 91.81 88 SER A CA 1
ATOM 698 C C . SER A 1 88 ? -5.268 -1.094 7.138 1.00 91.81 88 SER A C 1
ATOM 700 O O . SER A 1 88 ? -4.829 -1.893 7.968 1.00 91.81 88 SER A O 1
ATOM 702 N N . GLY A 1 89 ? -4.681 0.084 6.905 1.00 91.88 89 GLY A N 1
ATOM 703 C CA . GLY A 1 89 ? -3.547 0.592 7.676 1.00 91.88 89 GLY A CA 1
ATOM 704 C C . GLY A 1 89 ? -3.917 0.934 9.120 1.00 91.88 89 GLY A C 1
ATOM 705 O O . GLY A 1 89 ? -3.191 0.551 10.037 1.00 91.88 89 GLY A O 1
ATOM 706 N N . PHE A 1 90 ? -5.063 1.587 9.329 1.00 93.19 90 PHE A N 1
ATOM 707 C CA . PHE A 1 90 ? -5.581 1.912 10.659 1.00 93.19 90 PHE A CA 1
ATOM 708 C C . PHE A 1 90 ? -5.783 0.648 11.504 1.00 93.19 90 PHE A C 1
ATOM 710 O O . PHE A 1 90 ? -5.228 0.540 12.593 1.00 93.19 90 PHE A O 1
ATOM 717 N N . PHE A 1 91 ? -6.452 -0.374 10.968 1.00 90.12 91 PHE A N 1
ATOM 718 C CA . PHE A 1 91 ? -6.671 -1.622 11.706 1.00 90.12 91 PHE A CA 1
ATOM 719 C C . PHE A 1 91 ? -5.392 -2.441 11.927 1.00 90.12 91 PHE A C 1
ATOM 721 O O . PHE A 1 91 ? -5.266 -3.084 12.966 1.00 90.12 91 PHE A O 1
ATOM 728 N N . GLN A 1 92 ? -4.405 -2.383 11.022 1.00 86.88 92 GLN A N 1
ATOM 729 C CA . GLN A 1 92 ? -3.091 -2.976 11.311 1.00 86.88 92 GLN A CA 1
ATOM 730 C C . GLN A 1 92 ? -2.400 -2.267 12.479 1.00 86.88 92 GLN A C 1
ATOM 732 O O . GLN A 1 92 ? -1.753 -2.925 13.289 1.00 86.88 92 GLN A O 1
ATOM 737 N N . LYS A 1 93 ? -2.507 -0.936 12.567 1.00 88.50 93 LYS A N 1
ATOM 738 C CA . LYS A 1 93 ? -1.946 -0.182 13.692 1.00 88.50 93 LYS A CA 1
ATOM 739 C C . LYS A 1 93 ? -2.578 -0.642 15.008 1.00 88.50 93 LYS A C 1
ATOM 741 O O . LYS A 1 93 ? -1.832 -0.965 15.926 1.00 88.50 93 LYS A O 1
ATOM 746 N N . LEU A 1 94 ? -3.909 -0.744 15.066 1.00 87.56 94 LEU A N 1
ATOM 747 C CA . LEU A 1 94 ? -4.622 -1.251 16.247 1.00 87.56 94 LEU A CA 1
ATOM 748 C C . LEU A 1 94 ? -4.177 -2.673 16.622 1.00 87.56 94 LEU A C 1
ATOM 750 O O . LEU A 1 94 ? -3.956 -2.966 17.792 1.00 87.56 94 LEU A O 1
ATOM 754 N N . GLU A 1 95 ? -3.984 -3.548 15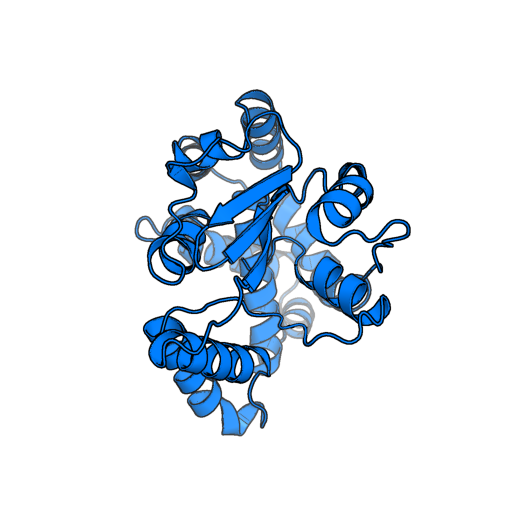.633 1.00 81.88 95 GLU A N 1
ATOM 755 C CA . GLU A 1 95 ? -3.465 -4.900 15.864 1.00 81.88 95 GLU A CA 1
ATOM 756 C C . GLU A 1 95 ? -2.024 -4.885 16.399 1.00 81.88 95 GLU A C 1
ATOM 758 O O . GLU A 1 95 ? -1.692 -5.640 17.309 1.00 81.88 95 GLU A O 1
ATOM 763 N N . GLY A 1 96 ? -1.163 -4.005 15.883 1.00 79.31 96 GLY A N 1
ATOM 764 C CA . GLY A 1 96 ? 0.206 -3.843 16.376 1.00 79.31 96 GLY A CA 1
ATOM 765 C C . GLY A 1 96 ? 0.274 -3.331 17.818 1.00 79.31 96 GLY A C 1
ATOM 766 O O . GLY A 1 96 ? 1.200 -3.678 18.550 1.00 79.31 96 GLY A O 1
ATOM 767 N N . GLU A 1 97 ? -0.714 -2.551 18.258 1.00 84.12 97 GLU A N 1
ATOM 768 C CA . GLU A 1 97 ? -0.816 -2.060 19.638 1.00 84.12 97 GLU A CA 1
ATOM 769 C C . GLU A 1 97 ? -1.133 -3.174 20.647 1.00 84.12 97 GLU A C 1
ATOM 771 O O . GLU A 1 97 ? -0.778 -3.041 21.820 1.00 84.12 97 GLU A O 1
ATOM 776 N N . LEU A 1 98 ? -1.683 -4.312 20.205 1.00 75.06 98 LEU A N 1
ATOM 777 C CA . LEU A 1 98 ? -1.823 -5.502 21.051 1.00 75.06 98 LEU A CA 1
ATOM 778 C C . LEU A 1 98 ? -0.467 -5.946 21.613 1.00 75.06 98 LEU A C 1
ATOM 780 O O . LEU A 1 98 ? -0.357 -6.261 22.797 1.00 75.06 98 LEU A O 1
ATOM 784 N N . LEU A 1 99 ? 0.587 -5.906 20.789 1.00 66.31 99 LEU A N 1
ATOM 785 C CA . LEU A 1 99 ? 1.956 -6.232 21.210 1.00 66.31 99 LEU A CA 1
ATOM 786 C C . LEU A 1 99 ? 2.522 -5.221 22.222 1.00 66.31 99 LEU A C 1
ATOM 788 O O . LEU A 1 99 ? 3.542 -5.481 22.855 1.00 66.31 99 LEU A O 1
ATOM 792 N N . LEU A 1 100 ? 1.862 -4.072 22.380 1.00 71.62 100 LEU A N 1
ATOM 793 C CA . LEU A 1 100 ? 2.196 -3.026 23.344 1.00 71.62 100 LEU A CA 1
ATOM 794 C C . LEU A 1 100 ? 1.279 -3.045 24.580 1.00 71.62 100 LEU A C 1
ATOM 796 O O . LEU A 1 100 ? 1.432 -2.178 25.440 1.00 71.62 100 LEU A O 1
ATOM 800 N N . GLY A 1 101 ? 0.372 -4.025 24.688 1.00 71.75 101 GLY A N 1
ATOM 801 C CA . GLY A 1 101 ? -0.529 -4.223 25.829 1.00 71.75 101 GLY A CA 1
ATOM 802 C C . GLY A 1 101 ? -1.959 -3.707 25.632 1.00 71.75 101 GLY A C 1
ATOM 803 O O . GLY A 1 101 ? -2.774 -3.836 26.546 1.00 71.75 101 GLY A O 1
ATOM 804 N N . PHE A 1 102 ? -2.293 -3.157 24.461 1.00 78.62 102 PHE A N 1
ATOM 805 C CA . PHE A 1 102 ? -3.647 -2.689 24.154 1.00 78.62 102 PHE A CA 1
ATOM 806 C C . PHE A 1 102 ? -4.500 -3.836 23.598 1.00 78.62 102 PHE A C 1
ATOM 808 O O . PHE A 1 102 ? -4.628 -4.025 22.388 1.00 78.62 102 PHE A O 1
ATOM 815 N N . ASP A 1 103 ? -5.074 -4.633 24.501 1.00 83.94 103 ASP A N 1
ATOM 816 C CA . ASP A 1 103 ? -5.976 -5.727 24.137 1.00 83.94 103 ASP A CA 1
ATOM 817 C C . ASP A 1 103 ? -7.431 -5.253 24.038 1.00 83.94 103 ASP A C 1
ATOM 819 O O . ASP A 1 103 ? -8.187 -5.260 25.011 1.00 83.94 103 ASP A O 1
ATOM 823 N N . TYR A 1 104 ? -7.838 -4.872 22.827 1.00 81.69 104 TYR A N 1
ATOM 824 C CA . TYR A 1 104 ? -9.216 -4.471 22.537 1.00 81.69 104 TYR A CA 1
ATOM 825 C C . TYR A 1 104 ? -10.243 -5.580 22.801 1.00 81.69 104 TYR A C 1
ATOM 827 O O . TYR A 1 104 ? -11.398 -5.264 23.042 1.00 81.69 104 TYR A O 1
ATOM 835 N N . ARG A 1 105 ? -9.873 -6.871 22.800 1.00 79.88 105 ARG A N 1
ATOM 836 C CA . ARG A 1 105 ? -10.831 -7.941 23.136 1.00 79.88 105 ARG A CA 1
ATOM 837 C C . ARG A 1 105 ? -11.173 -7.920 24.610 1.00 79.88 105 ARG A C 1
ATOM 839 O O . ARG A 1 105 ? -12.341 -8.022 24.965 1.00 79.88 105 ARG A O 1
ATOM 846 N N . ARG A 1 106 ? -10.149 -7.771 25.448 1.00 85.06 106 ARG A N 1
ATOM 847 C CA . ARG A 1 106 ? -10.335 -7.586 26.884 1.00 85.06 106 ARG A CA 1
ATOM 848 C C . ARG A 1 106 ? -11.135 -6.315 27.152 1.00 85.06 106 ARG A C 1
ATOM 850 O O . ARG A 1 106 ? -12.099 -6.367 27.903 1.00 85.06 106 ARG A O 1
ATOM 857 N N . LYS A 1 107 ? -10.819 -5.224 26.447 1.00 86.81 107 LYS A N 1
ATOM 858 C CA . LYS A 1 107 ? -11.587 -3.978 26.548 1.00 86.81 107 LYS A CA 1
ATOM 859 C C . LYS A 1 107 ? -13.064 -4.171 26.179 1.00 86.81 107 LYS A C 1
ATOM 861 O O . LYS A 1 107 ? -13.926 -3.728 26.918 1.00 86.81 107 LYS A O 1
ATOM 866 N N . ILE A 1 108 ? -13.366 -4.899 25.099 1.00 85.88 108 ILE A N 1
ATOM 867 C CA . ILE A 1 108 ? -14.750 -5.230 24.707 1.00 85.88 108 ILE A CA 1
ATOM 868 C C . ILE A 1 108 ? -15.453 -6.068 25.784 1.00 85.88 108 ILE A C 1
ATOM 870 O O . ILE A 1 108 ? -16.631 -5.852 26.045 1.00 85.88 108 ILE A O 1
ATOM 874 N N . GLN A 1 109 ? -14.758 -7.013 26.426 1.00 85.94 109 GLN A N 1
ATOM 875 C CA . GLN A 1 109 ? -15.333 -7.806 27.521 1.00 85.94 109 GLN A CA 1
ATOM 876 C C . GLN A 1 109 ? -15.627 -6.966 28.770 1.00 85.94 109 GLN A C 1
ATOM 878 O O . GLN A 1 109 ? -16.627 -7.208 29.439 1.00 85.94 109 GLN A O 1
ATOM 883 N N . GLU A 1 110 ? -14.753 -6.012 29.092 1.00 90.06 110 GLU A N 1
ATOM 884 C CA . GLU A 1 110 ? -14.855 -5.158 30.280 1.00 90.06 110 GLU A CA 1
ATOM 885 C C . GLU A 1 110 ? -15.858 -4.004 30.087 1.00 90.06 110 GLU A C 1
ATOM 887 O O . GLU A 1 110 ? -16.570 -3.640 31.021 1.00 90.06 110 GLU A O 1
ATOM 892 N N . GLU A 1 111 ? -15.927 -3.431 28.883 1.00 89.12 111 GLU A N 1
ATOM 893 C CA . GLU A 1 111 ? -16.622 -2.165 28.613 1.00 89.12 111 GLU A CA 1
ATOM 894 C C . GLU A 1 111 ? -17.809 -2.279 27.643 1.00 89.12 111 GLU A C 1
ATOM 896 O O . GLU A 1 111 ? -18.594 -1.336 27.527 1.00 89.12 111 GLU A O 1
ATOM 901 N N . GLY A 1 112 ? -17.963 -3.420 26.968 1.00 87.31 112 GLY A N 1
ATOM 902 C CA . GLY A 1 112 ? -18.976 -3.645 25.938 1.00 87.31 112 GLY A CA 1
ATOM 903 C C . GLY A 1 112 ? -18.529 -3.226 24.533 1.00 87.31 112 GLY A C 1
ATOM 904 O O . GLY A 1 112 ? -17.688 -2.348 24.349 1.00 87.31 112 GLY A O 1
ATOM 905 N N . ASP A 1 113 ? -19.109 -3.874 23.520 1.00 86.81 113 ASP A N 1
ATOM 906 C CA . ASP A 1 113 ? -18.718 -3.707 22.113 1.00 86.81 113 ASP A CA 1
ATOM 907 C C . ASP A 1 113 ? -19.028 -2.299 21.580 1.00 86.81 113 ASP A C 1
ATOM 909 O O . ASP A 1 113 ? -18.147 -1.632 21.047 1.00 86.81 113 ASP A O 1
ATOM 913 N N . GLU A 1 114 ? -20.246 -1.795 21.816 1.00 89.31 114 GLU A N 1
ATOM 914 C CA . GLU A 1 114 ? -20.692 -0.476 21.335 1.00 89.31 114 GLU A CA 1
ATOM 915 C C . GLU A 1 114 ? -19.759 0.655 21.776 1.00 89.31 114 GLU A C 1
ATOM 917 O O . GLU A 1 114 ? -19.363 1.495 20.966 1.00 89.31 114 GLU A O 1
ATOM 922 N N . LYS A 1 115 ? -19.354 0.648 23.051 1.00 91.25 115 LYS A N 1
ATOM 923 C CA . LYS A 1 115 ? -18.468 1.672 23.604 1.00 91.25 115 LYS A CA 1
ATOM 924 C C . LYS A 1 115 ? -17.085 1.624 22.951 1.00 91.25 115 LYS A C 1
ATOM 926 O O . LYS A 1 115 ? -16.566 2.659 22.546 1.00 91.25 115 LYS A O 1
ATOM 931 N N . VAL A 1 116 ? -16.504 0.432 22.803 1.00 91.50 116 VAL A N 1
ATOM 932 C CA . VAL A 1 116 ? -15.177 0.274 22.187 1.00 91.50 116 VAL A CA 1
ATOM 933 C C . VAL A 1 116 ? -15.204 0.608 20.693 1.00 91.50 116 VAL A C 1
ATOM 935 O O . VAL A 1 116 ? -14.272 1.236 20.188 1.00 91.50 116 VAL A O 1
ATOM 938 N N . VAL A 1 117 ? -16.265 0.229 19.975 1.00 92.50 117 VAL A N 1
ATOM 939 C CA . VAL A 1 117 ? -16.460 0.604 18.566 1.00 92.50 117 VAL A CA 1
ATOM 940 C C . VAL A 1 117 ? -16.517 2.124 18.423 1.00 92.50 117 VAL A C 1
ATOM 942 O O . VAL A 1 117 ? -15.816 2.674 17.573 1.00 92.50 117 VAL A O 1
ATOM 945 N N . GLN A 1 118 ? -17.288 2.804 19.274 1.00 94.38 118 GLN A N 1
ATOM 946 C CA . GLN A 1 118 ? -17.427 4.259 19.241 1.00 94.38 118 GLN A CA 1
ATOM 947 C C . GLN A 1 118 ? -16.089 4.977 19.479 1.00 94.38 118 GLN A C 1
ATOM 949 O O . GLN A 1 118 ? -15.729 5.868 18.712 1.00 94.38 118 GLN A O 1
ATOM 954 N N . GLU A 1 119 ? -15.296 4.544 20.460 1.00 94.25 119 GLU A N 1
ATOM 955 C CA . GLU A 1 119 ? -13.956 5.101 20.699 1.00 94.25 119 GLU A CA 1
ATOM 956 C C . GLU A 1 119 ? -13.019 4.917 19.494 1.00 94.25 119 GLU A C 1
ATOM 958 O O . GLU A 1 119 ? -12.223 5.796 19.157 1.00 94.25 119 GLU A O 1
ATOM 963 N N . ILE A 1 120 ? -13.090 3.763 18.824 1.00 94.06 120 ILE A N 1
ATOM 964 C CA . ILE A 1 120 ? -12.281 3.492 17.630 1.00 94.06 120 ILE A CA 1
ATOM 965 C C . ILE A 1 120 ? -12.723 4.377 16.462 1.00 94.06 120 ILE A C 1
ATOM 967 O O . ILE A 1 120 ? -11.870 4.837 15.698 1.00 94.06 120 ILE A O 1
ATOM 971 N N . ILE A 1 121 ? -14.025 4.641 16.329 1.00 96.19 121 ILE A N 1
ATOM 972 C CA . ILE A 1 121 ? -14.565 5.597 15.357 1.00 96.19 121 ILE A CA 1
ATOM 973 C C . ILE A 1 121 ? -14.044 7.000 15.658 1.00 96.19 121 ILE A C 1
ATOM 975 O O . ILE A 1 121 ? -13.462 7.624 14.774 1.00 96.19 121 ILE A O 1
ATOM 979 N N . GLU A 1 122 ? -14.165 7.480 16.892 1.00 96.94 122 GLU A N 1
ATOM 980 C CA . GLU A 1 122 ? -13.671 8.803 17.300 1.00 96.94 122 GLU A CA 1
ATOM 981 C C . GLU A 1 122 ? -12.180 8.959 16.997 1.00 96.94 122 GLU A C 1
ATOM 983 O O . GLU A 1 122 ? -11.768 9.904 16.317 1.00 96.94 122 GLU A O 1
ATOM 988 N N . ARG A 1 123 ? -11.384 7.955 17.368 1.00 96.00 123 ARG A N 1
ATOM 989 C CA . ARG A 1 123 ? -9.956 7.910 17.056 1.00 96.00 123 ARG A CA 1
ATOM 990 C C . ARG A 1 123 ? -9.683 7.926 15.552 1.00 96.00 123 ARG A C 1
ATOM 992 O O . ARG A 1 123 ? -8.769 8.615 15.097 1.00 96.00 123 ARG A O 1
ATOM 999 N N . PHE A 1 124 ? -10.451 7.183 14.752 1.00 96.75 124 PHE A N 1
ATOM 1000 C CA . PHE A 1 124 ? -10.325 7.230 13.295 1.00 96.75 124 PHE A CA 1
ATOM 1001 C C . PHE A 1 124 ? -10.609 8.640 12.760 1.00 96.75 124 PHE A C 1
ATOM 1003 O O . PHE A 1 124 ? -9.875 9.135 11.898 1.00 96.75 124 PHE A O 1
ATOM 1010 N N . TYR A 1 125 ? -11.627 9.322 13.289 1.00 97.19 125 TYR A N 1
ATOM 1011 C CA . TYR A 1 125 ? -11.939 10.690 12.887 1.00 97.19 125 TYR A CA 1
ATOM 1012 C C . TYR A 1 125 ? -10.806 11.650 13.224 1.00 97.19 125 TYR A C 1
ATOM 1014 O O . TYR A 1 125 ? -10.399 12.424 12.358 1.00 97.19 125 TYR A O 1
ATOM 1022 N N . GLU A 1 126 ? -10.265 11.584 14.435 1.00 97.00 126 GLU A N 1
ATOM 1023 C CA . GLU A 1 126 ? -9.123 12.397 14.850 1.00 97.00 126 GLU A CA 1
ATOM 1024 C C . GLU A 1 126 ? -7.904 12.164 13.951 1.00 97.00 126 GLU A C 1
ATOM 1026 O O . GLU A 1 126 ? -7.320 13.114 13.428 1.00 97.00 126 GLU A O 1
ATOM 1031 N N . GLU A 1 127 ? -7.541 10.902 13.710 1.00 95.38 127 GLU A N 1
ATOM 1032 C CA . GLU A 1 127 ? -6.318 10.550 12.988 1.00 95.38 127 GLU A CA 1
ATOM 1033 C C . GLU A 1 127 ? -6.410 10.736 11.464 1.00 95.38 127 GLU A C 1
ATOM 1035 O O . GLU A 1 127 ? -5.373 10.915 10.807 1.00 95.38 127 GLU A O 1
ATOM 1040 N N . HIS A 1 128 ? -7.616 10.651 10.888 1.00 95.69 128 HIS A N 1
ATOM 1041 C CA . HIS A 1 128 ? -7.813 10.573 9.437 1.00 95.69 128 HIS A CA 1
ATOM 1042 C C . HIS A 1 128 ? -8.815 11.576 8.872 1.00 95.69 128 HIS A C 1
ATOM 1044 O O . HIS A 1 128 ? -8.523 12.178 7.839 1.00 95.69 128 HIS A O 1
ATOM 1050 N N . VAL A 1 129 ? -9.983 11.757 9.490 1.00 95.75 129 VAL A N 1
ATOM 1051 C CA . VAL A 1 129 ? -11.055 12.598 8.926 1.00 95.75 129 VAL A CA 1
ATOM 1052 C C . VAL A 1 129 ? -10.770 14.078 9.179 1.00 95.75 129 VAL A C 1
ATOM 1054 O O . VAL A 1 129 ? -10.751 14.879 8.237 1.00 95.75 129 VAL A O 1
ATOM 1057 N N . ASN A 1 130 ? -10.477 14.422 10.430 1.00 95.69 130 ASN A N 1
ATOM 1058 C CA . ASN A 1 130 ? -10.253 15.781 10.911 1.00 95.69 130 ASN A CA 1
ATOM 1059 C C . ASN A 1 130 ? -8.795 16.236 10.746 1.00 95.69 130 ASN A C 1
ATOM 1061 O O . ASN A 1 130 ? -8.533 17.436 10.681 1.00 95.69 130 ASN A O 1
ATOM 1065 N N . ASN A 1 131 ? -7.848 15.304 10.611 1.00 93.44 131 ASN A N 1
ATOM 1066 C CA . ASN A 1 131 ? -6.449 15.633 10.360 1.00 93.44 131 ASN A CA 1
ATOM 1067 C C . ASN A 1 131 ? -6.208 16.043 8.893 1.00 93.44 131 ASN A C 1
ATOM 1069 O O . ASN A 1 131 ? -5.999 15.204 8.014 1.00 93.44 131 ASN A O 1
ATOM 1073 N N . LEU A 1 132 ? -6.210 17.354 8.640 1.00 89.00 132 LEU A N 1
ATOM 1074 C CA . LEU A 1 132 ? -6.004 17.934 7.309 1.00 89.00 132 LEU A CA 1
ATOM 1075 C C . LEU A 1 132 ? -4.550 17.882 6.816 1.00 89.00 132 LEU A C 1
ATOM 1077 O O . LEU A 1 132 ? -4.325 18.012 5.616 1.00 89.00 132 LEU A O 1
ATOM 1081 N N . SER A 1 133 ? -3.568 17.690 7.703 1.00 90.75 133 SER A N 1
ATOM 1082 C CA . SER A 1 133 ? -2.146 17.632 7.325 1.00 90.75 133 SER A CA 1
ATOM 1083 C C . SER A 1 133 ? -1.696 16.234 6.903 1.00 90.75 133 SER A C 1
ATOM 1085 O O . SER A 1 133 ? -0.548 16.031 6.497 1.00 90.75 133 SER A O 1
ATOM 1087 N N . ARG A 1 134 ? -2.591 15.244 6.989 1.00 90.12 134 ARG A N 1
ATOM 1088 C CA . ARG A 1 134 ? -2.276 13.870 6.627 1.00 90.12 134 ARG A CA 1
ATOM 1089 C C . ARG A 1 134 ? -2.074 13.742 5.115 1.00 90.12 134 ARG A C 1
ATOM 1091 O O . ARG A 1 134 ? -2.963 14.053 4.326 1.00 90.12 134 ARG A O 1
ATOM 1098 N N . ARG A 1 135 ? -0.914 13.208 4.734 1.00 91.38 135 ARG A N 1
ATOM 1099 C CA . ARG A 1 135 ? -0.555 12.917 3.339 1.00 91.38 135 ARG A CA 1
ATOM 1100 C C . ARG A 1 135 ? -1.484 11.883 2.713 1.00 91.38 135 ARG A C 1
ATOM 1102 O O . ARG A 1 135 ? -1.940 10.949 3.383 1.00 91.38 135 ARG A O 1
ATOM 1109 N N . HIS A 1 136 ? -1.719 12.027 1.414 1.00 95.12 136 HIS A N 1
ATOM 1110 C CA . HIS A 1 136 ? -2.482 11.053 0.646 1.00 95.12 136 HIS A CA 1
ATOM 1111 C C . HIS A 1 136 ? -1.690 9.736 0.505 1.00 95.12 136 HIS A C 1
ATOM 1113 O O . HIS A 1 136 ? -0.472 9.785 0.320 1.00 95.12 136 HIS A O 1
ATOM 1119 N N . PRO A 1 137 ? -2.331 8.548 0.542 1.00 94.44 137 PRO A N 1
ATOM 1120 C CA . PRO A 1 137 ? -1.626 7.269 0.418 1.00 94.44 137 PRO A CA 1
ATOM 1121 C C . PRO A 1 137 ? -0.721 7.163 -0.815 1.00 94.44 137 PRO A C 1
ATOM 1123 O O . PRO A 1 137 ? 0.369 6.604 -0.731 1.00 94.44 137 PRO A O 1
ATOM 1126 N N . PHE A 1 138 ? -1.149 7.731 -1.945 1.00 96.94 138 PHE A N 1
ATOM 1127 C CA . PHE A 1 138 ? -0.393 7.683 -3.202 1.00 96.94 138 PHE A CA 1
ATOM 1128 C C . PHE A 1 138 ? 0.806 8.635 -3.257 1.00 96.94 138 PHE A C 1
ATOM 1130 O O . PHE A 1 138 ? 1.644 8.485 -4.140 1.00 96.94 138 PHE A O 1
ATOM 1137 N N . GLU A 1 139 ? 0.989 9.526 -2.278 1.00 95.38 139 GLU A N 1
ATOM 1138 C CA . GLU A 1 139 ? 2.265 10.245 -2.133 1.00 95.38 139 GLU A CA 1
ATOM 1139 C C . GLU A 1 139 ? 3.434 9.290 -1.831 1.00 95.38 139 GLU A C 1
ATOM 1141 O O . GLU A 1 139 ? 4.592 9.652 -2.034 1.00 95.38 139 GLU A O 1
ATOM 1146 N N . TRP A 1 140 ? 3.148 8.046 -1.417 1.00 96.00 140 TRP A N 1
ATOM 1147 C CA . TRP A 1 140 ? 4.138 6.971 -1.327 1.00 96.00 140 TRP A CA 1
ATOM 1148 C C . TRP A 1 140 ? 4.926 6.793 -2.632 1.00 96.00 140 TRP A C 1
ATOM 1150 O O . TRP A 1 140 ? 6.127 6.563 -2.568 1.00 96.00 140 TRP A O 1
ATOM 1160 N N . PHE A 1 141 ? 4.298 6.944 -3.804 1.00 97.06 141 PHE A N 1
ATOM 1161 C CA . PHE A 1 141 ? 4.986 6.760 -5.085 1.00 97.06 141 PHE A CA 1
ATOM 1162 C C . PHE A 1 141 ? 6.030 7.842 -5.367 1.00 97.06 141 PHE A C 1
ATOM 1164 O O . PHE A 1 141 ? 7.097 7.527 -5.887 1.00 97.06 141 PHE A O 1
ATOM 1171 N N . ASN A 1 142 ? 5.770 9.093 -4.975 1.00 95.56 142 ASN A N 1
ATOM 1172 C CA . ASN A 1 142 ? 6.770 10.154 -5.101 1.00 95.56 142 ASN A CA 1
ATOM 1173 C C . ASN A 1 142 ? 7.988 9.842 -4.233 1.00 95.56 142 ASN A C 1
ATOM 1175 O O . ASN A 1 142 ? 9.118 9.862 -4.706 1.00 95.56 142 ASN A O 1
ATOM 1179 N N . LEU A 1 143 ? 7.750 9.468 -2.980 1.00 92.88 143 LEU A N 1
ATOM 1180 C CA . LEU A 1 143 ? 8.845 9.177 -2.071 1.00 92.88 143 LEU A CA 1
ATOM 1181 C C . LEU A 1 143 ? 9.615 7.922 -2.500 1.00 92.88 143 LEU A C 1
ATOM 1183 O O . LEU A 1 143 ? 10.826 7.965 -2.633 1.00 92.88 143 LEU A O 1
ATOM 1187 N N . GLU A 1 144 ? 8.955 6.794 -2.755 1.00 95.19 144 GLU A N 1
ATOM 1188 C CA . GLU A 1 144 ? 9.680 5.534 -2.967 1.00 95.19 144 GLU A CA 1
ATOM 1189 C C . GLU A 1 144 ? 10.092 5.272 -4.422 1.00 95.19 144 GLU A C 1
ATOM 1191 O O . GLU A 1 144 ? 11.111 4.625 -4.642 1.00 95.19 144 GLU A O 1
ATOM 1196 N N . LEU A 1 145 ? 9.336 5.739 -5.422 1.00 96.19 145 LEU A N 1
ATOM 1197 C CA . LEU A 1 145 ? 9.695 5.529 -6.831 1.00 96.19 145 LEU A CA 1
ATOM 1198 C C . LEU A 1 145 ? 10.424 6.741 -7.407 1.00 96.19 145 LEU A C 1
ATOM 1200 O O . LEU A 1 145 ? 11.506 6.586 -7.971 1.00 96.19 145 LEU A O 1
ATOM 1204 N N . LYS A 1 146 ? 9.880 7.950 -7.235 1.00 96.38 146 LYS A N 1
ATOM 1205 C CA . LYS A 1 146 ? 10.468 9.150 -7.845 1.00 96.38 146 LYS A CA 1
ATOM 1206 C C . LYS A 1 146 ? 11.780 9.544 -7.178 1.00 96.38 146 LYS A C 1
ATOM 1208 O O . LYS A 1 146 ? 12.774 9.684 -7.877 1.00 96.38 146 LYS A O 1
ATOM 1213 N N . GLU A 1 147 ? 11.808 9.681 -5.855 1.00 95.19 147 GLU A N 1
ATOM 1214 C CA . GLU A 1 147 ? 13.012 10.139 -5.144 1.00 95.19 147 GLU A CA 1
ATOM 1215 C C . GLU A 1 147 ? 14.083 9.046 -4.996 1.00 95.19 147 GLU A C 1
ATOM 1217 O O . GLU A 1 147 ? 15.269 9.360 -4.975 1.00 95.19 147 GLU A O 1
ATOM 1222 N N . ASN A 1 148 ? 13.692 7.767 -4.901 1.00 93.81 148 ASN A N 1
ATOM 1223 C CA . ASN A 1 148 ? 14.636 6.675 -4.617 1.00 93.81 148 ASN A CA 1
ATOM 1224 C C . ASN A 1 148 ? 14.991 5.801 -5.829 1.00 93.81 148 ASN A C 1
ATOM 1226 O O . ASN A 1 148 ? 16.061 5.200 -5.839 1.00 93.81 148 ASN A O 1
ATOM 1230 N N . LEU A 1 149 ? 14.127 5.720 -6.846 1.00 94.44 149 LEU A N 1
ATOM 1231 C CA . LEU A 1 149 ? 14.365 4.926 -8.062 1.00 94.44 149 LEU A CA 1
ATOM 1232 C C . LEU A 1 149 ? 14.362 5.779 -9.339 1.00 94.44 149 LEU A C 1
ATOM 1234 O O . LEU A 1 149 ? 14.381 5.228 -10.440 1.00 94.44 149 LEU A O 1
ATOM 1238 N N . ASN A 1 150 ? 14.343 7.112 -9.205 1.00 94.62 150 ASN A N 1
ATOM 1239 C CA . ASN A 1 150 ? 14.277 8.070 -10.313 1.00 94.62 150 ASN A CA 1
ATOM 1240 C C . ASN A 1 150 ? 13.129 7.781 -11.296 1.00 94.62 150 ASN A C 1
ATOM 1242 O O . ASN A 1 150 ? 13.260 7.990 -12.502 1.00 94.62 150 ASN A O 1
ATOM 1246 N N . PHE A 1 151 ? 11.999 7.288 -10.782 1.00 96.50 151 PHE A N 1
ATOM 1247 C CA . PHE A 1 151 ? 10.824 6.949 -11.575 1.00 96.50 151 PHE A CA 1
ATOM 1248 C C . PHE A 1 151 ? 9.595 7.735 -11.116 1.00 96.50 151 PHE A C 1
ATOM 1250 O O . PHE A 1 151 ? 8.955 7.407 -10.116 1.00 96.50 151 PHE A O 1
ATOM 1257 N N . ASP A 1 152 ? 9.255 8.782 -11.866 1.00 97.12 152 ASP A N 1
ATOM 1258 C CA . ASP A 1 152 ? 8.024 9.537 -11.651 1.00 97.12 152 ASP A CA 1
ATOM 1259 C C . ASP A 1 152 ? 6.843 8.823 -12.311 1.00 97.12 152 ASP A C 1
ATOM 1261 O O . ASP A 1 152 ? 6.592 8.964 -13.506 1.00 97.12 152 ASP A O 1
ATOM 1265 N N . ILE A 1 153 ? 6.112 8.046 -11.516 1.00 96.31 153 ILE A N 1
ATOM 1266 C CA . ILE A 1 153 ? 4.975 7.290 -12.032 1.00 96.31 153 ILE A CA 1
ATOM 1267 C C . ILE A 1 153 ? 3.856 8.199 -12.546 1.00 96.31 153 ILE A C 1
ATOM 1269 O O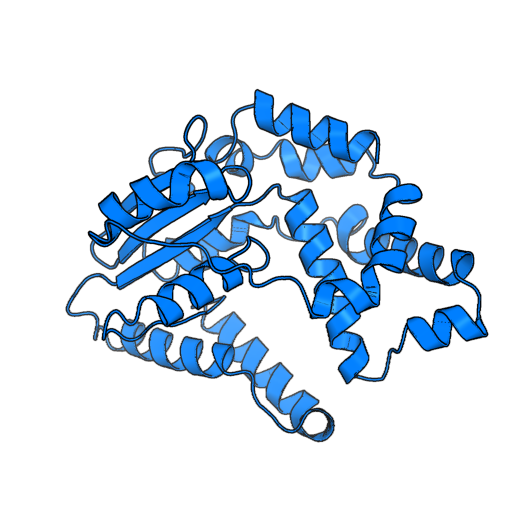 . ILE A 1 153 ? 3.192 7.846 -13.510 1.00 96.31 153 ILE A O 1
ATOM 1273 N N . PHE A 1 154 ? 3.675 9.388 -11.965 1.00 96.38 154 PHE A N 1
ATOM 1274 C CA . PHE A 1 154 ? 2.569 10.274 -12.330 1.00 96.38 154 PHE A CA 1
ATOM 1275 C C . PHE A 1 154 ? 2.790 10.996 -13.663 1.00 96.38 154 PHE A C 1
ATOM 1277 O O . PHE A 1 154 ? 1.820 11.482 -14.243 1.00 96.38 154 PHE A O 1
ATOM 1284 N N . SER A 1 155 ? 4.030 11.039 -14.161 1.00 95.75 155 S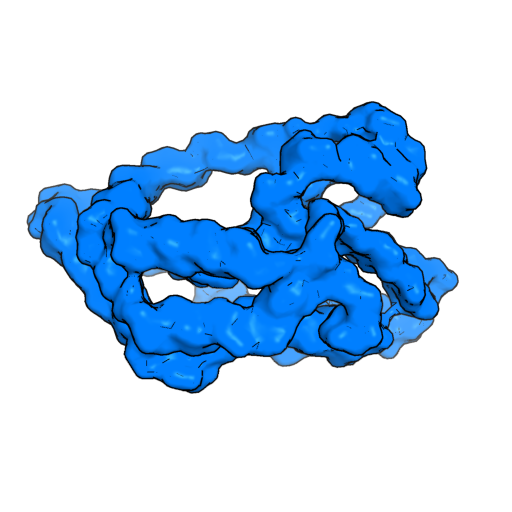ER A N 1
ATOM 1285 C CA . SER A 1 155 ? 4.348 11.508 -15.516 1.00 95.75 155 SER A CA 1
ATOM 1286 C C . SER A 1 155 ? 4.387 10.382 -16.557 1.00 95.75 155 SER A C 1
ATOM 1288 O O . SER A 1 155 ? 4.451 10.658 -17.755 1.00 95.75 155 SER A O 1
ATOM 1290 N N . ALA A 1 156 ? 4.331 9.120 -16.121 1.00 95.12 156 ALA A N 1
ATOM 1291 C CA . ALA A 1 156 ? 4.284 7.958 -16.997 1.00 95.12 156 ALA A CA 1
ATOM 1292 C C . ALA A 1 156 ? 2.867 7.710 -17.547 1.00 95.12 156 ALA A C 1
ATOM 1294 O O . ALA A 1 156 ? 1.907 8.411 -17.225 1.00 95.12 156 ALA A O 1
ATOM 1295 N N . THR A 1 157 ? 2.721 6.689 -18.396 1.00 94.31 157 THR A N 1
ATOM 1296 C CA . THR A 1 157 ? 1.405 6.285 -18.904 1.00 94.31 157 THR A CA 1
ATOM 1297 C C . THR A 1 157 ? 0.479 5.892 -17.744 1.00 94.31 157 THR A C 1
ATOM 1299 O O . THR A 1 157 ? 0.854 5.010 -16.968 1.00 94.31 157 THR A O 1
ATOM 1302 N N . PRO A 1 158 ? -0.727 6.485 -17.640 1.00 93.69 158 PRO A N 1
ATOM 1303 C CA . PRO A 1 158 ? -1.688 6.145 -16.597 1.00 93.69 158 PRO A CA 1
ATOM 1304 C C . PRO A 1 158 ? -2.076 4.664 -16.596 1.00 93.69 158 PRO A C 1
ATOM 1306 O O . PRO A 1 158 ? -2.169 4.026 -17.648 1.00 93.69 158 PRO A O 1
ATOM 1309 N N . LEU A 1 159 ? -2.360 4.138 -15.404 1.00 93.50 159 LEU A N 1
ATOM 1310 C CA . LEU A 1 159 ? -2.961 2.813 -15.226 1.00 93.50 159 LEU A CA 1
ATOM 1311 C C . LEU A 1 159 ? -4.489 2.848 -15.417 1.00 93.50 159 LEU A C 1
ATOM 1313 O O . LEU A 1 159 ? -5.116 1.809 -15.594 1.00 93.50 15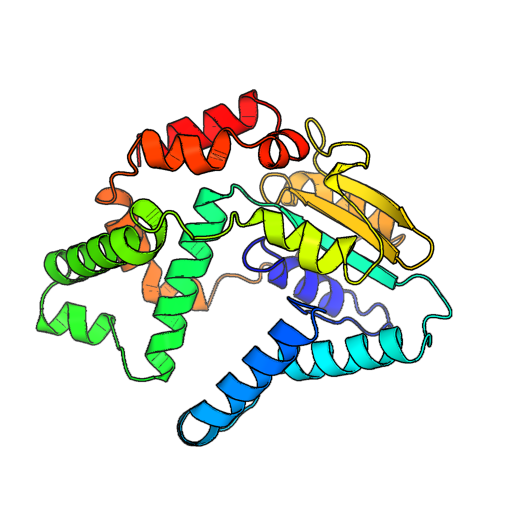9 LEU A O 1
ATOM 1317 N N . SER A 1 160 ? -5.097 4.035 -15.402 1.00 89.12 160 SER A N 1
ATOM 1318 C CA . SER A 1 160 ? -6.533 4.223 -15.620 1.00 89.12 160 SER A CA 1
ATOM 1319 C C . SER A 1 160 ? -7.031 3.491 -16.878 1.00 89.12 160 SER A C 1
ATOM 1321 O O . SER A 1 160 ? -6.478 3.650 -17.965 1.00 89.12 160 SER A O 1
ATOM 1323 N N . GLY A 1 161 ? -8.056 2.647 -16.718 1.00 86.56 161 GLY A N 1
ATOM 1324 C CA . GLY A 1 161 ? -8.587 1.783 -17.782 1.00 86.56 161 GLY A CA 1
ATOM 1325 C C . GLY A 1 161 ? -7.811 0.483 -18.048 1.00 86.56 161 GLY A C 1
ATOM 1326 O O . GLY A 1 161 ? -8.170 -0.244 -18.970 1.00 86.56 161 GLY A O 1
ATOM 1327 N N . LYS A 1 162 ? -6.770 0.171 -17.265 1.00 92.56 162 LYS A N 1
ATOM 1328 C CA . LYS A 1 162 ? -6.029 -1.101 -17.293 1.00 92.56 162 LYS A CA 1
ATOM 1329 C C . LYS A 1 162 ? -5.943 -1.720 -15.895 1.00 92.56 162 LYS A C 1
ATOM 1331 O O . LYS A 1 162 ? -6.089 -1.026 -14.888 1.00 92.56 162 LYS A O 1
ATOM 1336 N N . ASP A 1 163 ? -5.661 -3.018 -15.844 1.00 94.75 163 ASP A N 1
ATOM 1337 C CA . ASP A 1 163 ? -5.486 -3.766 -14.589 1.00 94.75 163 ASP A CA 1
ATOM 1338 C C . ASP A 1 163 ? -4.050 -3.717 -14.069 1.00 94.75 163 ASP A C 1
ATOM 1340 O O . ASP A 1 163 ? -3.804 -3.656 -12.860 1.00 94.75 163 ASP A O 1
ATOM 1344 N N . TYR A 1 164 ? -3.091 -3.688 -14.997 1.00 97.44 164 TYR A N 1
ATOM 1345 C CA . TYR A 1 164 ? -1.672 -3.577 -14.697 1.00 97.44 164 TYR A CA 1
ATOM 1346 C C . TYR A 1 164 ? -0.903 -2.807 -15.773 1.00 97.44 164 TYR A C 1
ATOM 1348 O O . TYR A 1 164 ? -1.392 -2.570 -16.882 1.00 97.44 164 TYR A O 1
ATOM 1356 N N . HIS A 1 165 ? 0.317 -2.405 -15.427 1.00 97.25 165 HIS A N 1
ATOM 1357 C CA . HIS A 1 165 ? 1.269 -1.792 -16.345 1.00 97.25 165 HIS A CA 1
ATOM 1358 C C . HIS A 1 165 ? 2.704 -2.171 -15.962 1.00 97.25 165 HIS A C 1
ATOM 1360 O O . HIS A 1 165 ? 3.030 -2.265 -14.776 1.00 97.25 165 HIS A O 1
ATOM 1366 N N . ILE A 1 166 ? 3.564 -2.358 -16.966 1.00 97.81 166 ILE A N 1
ATOM 1367 C CA . ILE A 1 166 ? 5.002 -2.591 -16.792 1.00 97.81 166 ILE A CA 1
ATOM 1368 C C . ILE A 1 166 ? 5.768 -1.380 -17.319 1.00 97.81 166 ILE A C 1
ATOM 1370 O O . ILE A 1 166 ? 5.712 -1.061 -18.504 1.00 97.81 166 ILE A O 1
ATOM 1374 N N . TYR A 1 167 ? 6.512 -0.723 -16.439 1.00 97.38 167 TYR A N 1
ATOM 1375 C CA . TYR A 1 167 ? 7.369 0.408 -16.769 1.00 97.38 167 TYR A CA 1
ATOM 1376 C C . TYR A 1 167 ? 8.830 -0.033 -16.768 1.00 97.38 167 TYR A C 1
ATOM 1378 O O . TYR A 1 167 ? 9.257 -0.795 -15.902 1.00 97.38 167 TYR A O 1
ATOM 1386 N N . ASN A 1 168 ? 9.611 0.466 -17.722 1.00 95.94 168 ASN A N 1
ATOM 1387 C CA . ASN A 1 168 ? 11.041 0.185 -17.815 1.00 95.94 168 ASN A CA 1
ATOM 1388 C C . ASN A 1 168 ? 11.821 1.478 -17.576 1.00 95.94 168 ASN A C 1
ATOM 1390 O O . ASN A 1 168 ? 11.592 2.474 -18.260 1.00 95.94 168 ASN A O 1
ATOM 1394 N N . THR A 1 169 ? 12.748 1.458 -16.623 1.00 93.06 169 THR A N 1
ATOM 1395 C CA . THR A 1 169 ? 13.670 2.561 -16.333 1.00 93.06 169 THR A CA 1
ATOM 1396 C C . THR A 1 169 ? 15.106 2.036 -16.267 1.00 93.06 169 THR A C 1
ATOM 1398 O O . THR A 1 169 ? 15.313 0.823 -16.176 1.00 93.06 169 THR A O 1
ATOM 1401 N N . PRO A 1 170 ? 16.122 2.919 -16.280 1.00 91.88 170 PRO A N 1
ATOM 1402 C CA . PRO A 1 170 ? 17.511 2.492 -16.124 1.00 91.88 170 PRO A CA 1
ATOM 1403 C C . PRO A 1 170 ? 17.797 1.751 -14.809 1.00 91.88 170 PRO A C 1
ATOM 1405 O O . PRO A 1 170 ? 18.691 0.912 -14.773 1.00 91.88 170 PRO A O 1
ATOM 1408 N N . LEU A 1 171 ? 17.057 2.051 -13.733 1.00 93.06 171 LEU A N 1
ATOM 1409 C CA . LEU A 1 171 ? 17.276 1.459 -12.406 1.00 93.06 171 LEU A CA 1
ATOM 1410 C C . LEU A 1 171 ? 16.306 0.321 -12.081 1.00 93.06 171 LEU A C 1
ATOM 1412 O O . LEU A 1 171 ? 16.632 -0.529 -11.253 1.00 93.06 171 LEU A O 1
ATOM 1416 N N . ALA A 1 172 ? 15.122 0.289 -12.699 1.00 95.06 172 ALA A N 1
ATOM 1417 C CA . ALA A 1 172 ? 14.101 -0.694 -12.369 1.00 95.06 172 ALA A CA 1
ATOM 1418 C C . ALA A 1 172 ? 13.162 -1.032 -13.536 1.00 95.06 172 ALA A C 1
ATOM 1420 O O . ALA A 1 172 ? 12.744 -0.172 -14.309 1.00 95.06 172 ALA A O 1
ATOM 1421 N N . LYS A 1 173 ? 12.742 -2.296 -13.584 1.00 97.44 173 LYS A N 1
ATOM 1422 C CA . LYS A 1 173 ? 11.532 -2.759 -14.262 1.00 97.44 173 LYS A CA 1
ATOM 1423 C C . LYS A 1 173 ? 10.415 -2.777 -13.218 1.00 97.44 173 LYS A C 1
ATOM 1425 O O . LYS A 1 173 ? 10.497 -3.541 -12.260 1.00 97.44 173 LYS A O 1
ATOM 1430 N N . VAL A 1 174 ? 9.401 -1.928 -13.358 1.00 97.94 174 VAL A N 1
ATOM 1431 C CA . VAL A 1 174 ? 8.332 -1.758 -12.361 1.00 97.94 174 VAL A CA 1
ATOM 1432 C C . VAL A 1 174 ? 7.030 -2.345 -12.883 1.00 97.94 174 VAL A C 1
ATOM 1434 O O . VAL A 1 174 ? 6.476 -1.842 -13.853 1.00 97.94 174 VAL A O 1
ATOM 1437 N N . LEU A 1 175 ? 6.515 -3.367 -12.211 1.00 98.00 175 LEU A N 1
ATOM 1438 C CA . LEU A 1 175 ? 5.170 -3.885 -12.415 1.00 98.00 175 LEU A CA 1
ATOM 1439 C C . LEU A 1 175 ? 4.222 -3.268 -11.385 1.00 98.00 175 LEU A C 1
ATOM 1441 O O . LEU A 1 175 ? 4.417 -3.423 -10.175 1.00 98.00 175 LEU A O 1
ATOM 1445 N N . LEU A 1 176 ? 3.203 -2.567 -11.876 1.00 97.81 176 LEU A N 1
ATOM 1446 C CA . LEU A 1 176 ? 2.137 -1.981 -11.073 1.00 97.81 176 LEU A CA 1
ATOM 1447 C C . LEU A 1 176 ? 0.803 -2.666 -11.380 1.00 97.81 176 LEU A C 1
ATOM 1449 O O . LEU A 1 176 ? 0.434 -2.756 -12.545 1.00 97.81 176 LEU A O 1
ATOM 1453 N N . PHE A 1 177 ? 0.052 -3.043 -10.343 1.00 95.12 177 PHE A N 1
ATOM 1454 C CA . PHE A 1 177 ? -1.319 -3.562 -10.459 1.00 95.12 177 PHE A CA 1
ATOM 1455 C C . PHE A 1 177 ? -2.328 -2.782 -9.633 1.00 95.12 177 PHE A C 1
ATOM 1457 O O . PHE A 1 177 ? -1.980 -2.238 -8.584 1.00 95.12 177 PHE A O 1
ATOM 1464 N N . LYS A 1 178 ? -3.599 -2.872 -10.015 1.00 96.00 178 LYS A N 1
ATOM 1465 C CA . LYS A 1 178 ? -4.713 -2.680 -9.085 1.00 96.00 178 LYS A CA 1
ATOM 1466 C C . LYS A 1 178 ? -4.928 -3.941 -8.259 1.00 96.00 178 LYS A C 1
ATOM 1468 O O . LYS A 1 178 ? -4.948 -5.051 -8.786 1.00 96.00 178 LYS A O 1
ATOM 1473 N N . LEU A 1 179 ? -5.115 -3.785 -6.953 1.00 95.25 179 LEU A N 1
ATOM 1474 C CA . LEU A 1 179 ? -5.510 -4.902 -6.100 1.00 95.25 179 LEU A CA 1
ATOM 1475 C C . LEU A 1 179 ? -6.905 -5.416 -6.483 1.00 95.25 179 LEU A C 1
ATOM 1477 O O . LEU A 1 179 ? -7.184 -6.603 -6.340 1.00 95.25 179 LEU A O 1
ATOM 1481 N N . GLU A 1 180 ? -7.767 -4.519 -6.954 1.00 95.00 180 GLU A N 1
ATOM 1482 C CA . GLU A 1 180 ? -9.163 -4.766 -7.299 1.00 95.00 180 GLU A CA 1
ATOM 1483 C C . GLU A 1 180 ? -9.321 -5.786 -8.434 1.00 95.00 180 GLU A C 1
ATOM 1485 O O . GLU A 1 180 ? -10.239 -6.598 -8.364 1.00 95.00 180 GLU A O 1
ATOM 1490 N N . SER A 1 181 ? -8.404 -5.802 -9.406 1.00 94.06 181 SER A N 1
ATOM 1491 C CA . SER A 1 181 ? -8.393 -6.747 -10.534 1.00 94.06 181 SER A CA 1
ATOM 1492 C C . SER A 1 181 ? -7.243 -7.758 -10.488 1.00 94.06 181 SER A C 1
ATOM 1494 O O . SER A 1 181 ? -6.995 -8.482 -11.451 1.00 94.06 181 SER A O 1
ATOM 1496 N N . LEU A 1 182 ? -6.557 -7.881 -9.341 1.00 93.31 182 LEU A N 1
ATOM 1497 C CA . LEU A 1 182 ? -5.394 -8.760 -9.204 1.00 93.31 182 LEU A CA 1
ATOM 1498 C C . LEU A 1 182 ? -5.703 -10.214 -9.592 1.00 93.31 182 LEU A C 1
ATOM 1500 O O . LEU A 1 182 ? -4.916 -10.825 -10.306 1.00 93.31 182 LEU A O 1
ATOM 1504 N N . ASN A 1 183 ? -6.824 -10.773 -9.128 1.00 92.38 183 ASN A N 1
ATOM 1505 C CA . ASN A 1 183 ? -7.178 -12.171 -9.414 1.00 92.38 183 ASN A CA 1
ATOM 1506 C C . ASN A 1 183 ? -7.447 -12.426 -10.903 1.00 92.38 183 ASN A C 1
ATOM 1508 O O . ASN A 1 183 ? -7.294 -13.561 -11.344 1.00 92.38 183 ASN A O 1
ATOM 1512 N N . ASP A 1 184 ? -7.814 -11.390 -11.655 1.00 93.69 184 ASP A N 1
ATOM 1513 C CA . ASP A 1 184 ? -8.170 -11.505 -13.067 1.00 93.69 184 ASP A CA 1
ATOM 1514 C C . ASP A 1 184 ? -6.944 -11.325 -13.971 1.00 93.69 184 ASP A C 1
ATOM 1516 O O . ASP A 1 184 ? -6.882 -11.894 -15.058 1.00 93.69 184 ASP A O 1
ATOM 1520 N N . SER A 1 185 ? -5.941 -10.560 -13.520 1.00 94.38 185 SER A N 1
ATOM 1521 C CA . SER A 1 185 ? -4.818 -10.149 -14.368 1.00 94.38 185 SER A CA 1
ATOM 1522 C C . SER A 1 185 ? -3.450 -10.693 -13.947 1.00 94.38 185 SER A C 1
ATOM 1524 O O . SER A 1 185 ? -2.468 -10.463 -14.658 1.00 94.38 185 SER A O 1
ATOM 1526 N N . TYR A 1 186 ? -3.330 -11.372 -12.797 1.00 94.88 186 TYR A N 1
ATOM 1527 C CA . TYR A 1 186 ? -2.017 -11.758 -12.270 1.00 94.88 186 TYR A CA 1
ATOM 1528 C C . TYR A 1 186 ? -1.252 -12.702 -13.207 1.00 94.88 186 TYR A C 1
ATOM 1530 O O . TYR A 1 186 ? -0.067 -12.477 -13.429 1.00 94.88 186 TYR A O 1
ATOM 1538 N N . GLN A 1 187 ? -1.892 -13.721 -13.790 1.00 94.94 187 GLN A N 1
ATOM 1539 C CA . GLN A 1 187 ? -1.188 -14.703 -14.628 1.00 94.94 187 GLN A CA 1
ATOM 1540 C C . GLN A 1 187 ? -0.514 -14.032 -15.830 1.00 94.94 187 GLN A C 1
ATOM 1542 O O . GLN A 1 187 ? 0.707 -14.103 -15.965 1.00 94.94 187 GLN A O 1
ATOM 1547 N N . SER A 1 188 ? -1.287 -13.288 -16.628 1.00 95.31 188 SER A N 1
ATOM 1548 C CA . SER A 1 188 ? -0.786 -12.566 -17.805 1.00 95.31 188 SER A CA 1
ATOM 1549 C C . SER A 1 188 ? 0.347 -11.608 -17.452 1.00 95.31 188 SER A C 1
ATOM 1551 O O . SER A 1 188 ? 1.373 -11.555 -18.126 1.00 95.31 188 SER A O 1
ATOM 1553 N N . ALA A 1 189 ? 0.201 -10.878 -16.351 1.00 96.19 189 ALA A N 1
ATOM 1554 C CA . ALA A 1 189 ? 1.192 -9.898 -15.953 1.00 96.19 189 ALA A CA 1
ATOM 1555 C C . ALA A 1 189 ? 2.491 -10.519 -15.427 1.00 96.19 189 ALA A C 1
ATOM 1557 O O . ALA A 1 189 ? 3.563 -9.983 -15.690 1.00 96.19 189 ALA A O 1
ATOM 1558 N N . PHE A 1 190 ? 2.432 -11.638 -14.698 1.00 96.12 190 PHE A N 1
ATOM 1559 C CA . PHE A 1 190 ? 3.637 -12.344 -14.249 1.00 96.12 190 PHE A CA 1
ATOM 1560 C C . PHE A 1 190 ? 4.334 -13.083 -15.396 1.00 96.12 190 PHE A C 1
ATOM 1562 O O . PHE A 1 190 ? 5.569 -13.118 -15.423 1.00 96.12 190 PHE A O 1
ATOM 1569 N N . GLN A 1 191 ? 3.576 -13.574 -16.377 1.00 95.62 191 GLN A N 1
ATOM 1570 C CA . GLN A 1 191 ? 4.131 -14.084 -17.626 1.00 95.62 191 GLN A CA 1
ATOM 1571 C C . GLN A 1 191 ? 4.868 -12.975 -18.391 1.00 95.62 191 GLN A C 1
ATOM 1573 O O . GLN A 1 191 ? 6.024 -13.146 -18.761 1.00 95.62 191 GLN A O 1
ATOM 1578 N N . GLU A 1 192 ? 4.262 -11.799 -18.563 1.00 96.69 192 GLU A N 1
ATOM 1579 C CA . GLU A 1 192 ? 4.889 -10.672 -19.268 1.00 96.69 192 GLU A CA 1
ATOM 1580 C C . GLU A 1 192 ? 6.081 -10.068 -18.494 1.00 96.69 192 GLU A C 1
ATOM 1582 O O . GLU A 1 192 ? 7.100 -9.661 -19.065 1.00 96.69 192 GLU A O 1
ATOM 1587 N N . PHE A 1 193 ? 5.981 -10.001 -17.165 1.00 96.62 193 PHE A N 1
ATOM 1588 C CA . PHE A 1 193 ? 6.982 -9.343 -16.332 1.00 96.62 193 PHE A CA 1
ATOM 1589 C C . PHE A 1 193 ? 8.197 -10.222 -16.032 1.00 96.62 193 PHE A C 1
ATOM 1591 O O . PHE A 1 193 ? 9.322 -9.731 -16.164 1.00 96.62 193 PHE A O 1
ATOM 1598 N N . LEU A 1 194 ? 7.981 -11.486 -15.650 1.00 94.31 194 LEU A N 1
ATOM 1599 C CA . LEU A 1 194 ? 9.030 -12.425 -15.226 1.00 94.31 194 LEU A CA 1
ATOM 1600 C C . LEU A 1 194 ? 9.184 -13.642 -16.149 1.00 94.31 194 LEU A C 1
ATOM 1602 O O . LEU A 1 194 ? 10.111 -14.419 -15.941 1.00 94.31 194 LEU A O 1
ATOM 1606 N N . GLY A 1 195 ? 8.313 -13.830 -17.144 1.00 94.31 195 GLY A N 1
ATOM 1607 C CA . GLY A 1 195 ? 8.339 -15.023 -17.996 1.00 94.31 195 GLY A CA 1
ATOM 1608 C C . GLY A 1 195 ? 7.802 -16.283 -17.312 1.00 94.31 195 GLY A C 1
ATOM 1609 O O . GLY A 1 195 ? 8.167 -17.383 -17.711 1.00 94.31 195 GLY A O 1
ATOM 1610 N N . ILE A 1 196 ? 6.984 -16.147 -16.262 1.00 92.19 196 ILE A N 1
ATOM 1611 C CA . ILE A 1 196 ? 6.444 -17.288 -15.505 1.00 92.19 196 ILE A CA 1
ATOM 1612 C C . ILE A 1 196 ? 5.070 -17.664 -16.069 1.00 92.19 196 ILE A C 1
ATOM 1614 O O . ILE A 1 196 ? 4.125 -16.894 -15.922 1.00 92.19 196 ILE A O 1
ATOM 1618 N N . GLU A 1 197 ? 4.951 -18.842 -16.685 1.00 86.25 197 GLU A N 1
ATOM 1619 C CA . GLU A 1 197 ? 3.699 -19.300 -17.315 1.00 86.25 197 GLU A CA 1
ATOM 1620 C C . GLU A 1 197 ? 2.657 -19.789 -16.290 1.00 86.25 197 GLU A C 1
ATOM 1622 O O . GLU A 1 197 ? 1.498 -19.392 -16.356 1.00 86.25 197 GLU A O 1
ATOM 1627 N N . ASP A 1 198 ? 3.075 -20.553 -15.276 1.00 86.81 198 ASP A N 1
ATOM 1628 C CA . ASP A 1 198 ? 2.181 -21.151 -14.268 1.00 86.81 198 ASP A CA 1
ATOM 1629 C C . ASP A 1 198 ? 2.260 -20.442 -12.906 1.00 86.81 198 ASP A C 1
ATOM 1631 O O . ASP A 1 198 ? 2.328 -21.068 -11.839 1.00 86.81 198 ASP A O 1
ATOM 1635 N N . PHE A 1 199 ? 2.281 -19.106 -12.911 1.00 92.44 199 PHE A N 1
ATOM 1636 C CA . PHE A 1 199 ? 2.266 -18.354 -11.658 1.00 92.44 199 PHE A CA 1
ATOM 1637 C C . PHE A 1 199 ? 0.919 -18.554 -10.949 1.00 92.44 199 PHE A C 1
ATOM 1639 O O . PHE A 1 199 ? -0.142 -18.430 -11.561 1.00 92.44 199 PHE A O 1
ATOM 1646 N N . ASN A 1 200 ? 0.952 -18.866 -9.651 1.00 92.12 200 ASN A N 1
ATOM 1647 C CA . ASN A 1 200 ? -0.230 -19.166 -8.844 1.00 92.12 200 ASN A CA 1
ATOM 1648 C C . ASN A 1 200 ? -0.243 -18.316 -7.573 1.00 92.12 200 ASN A C 1
ATOM 1650 O O . ASN A 1 200 ? 0.726 -18.309 -6.812 1.00 92.12 200 ASN A O 1
ATOM 1654 N N . LEU A 1 201 ? -1.358 -17.624 -7.313 1.00 91.69 201 LEU A N 1
ATOM 1655 C CA . LEU A 1 201 ? -1.505 -16.856 -6.080 1.00 91.69 201 LEU A CA 1
ATOM 1656 C C . LEU A 1 201 ? -1.748 -17.780 -4.886 1.00 91.69 201 LEU A C 1
ATOM 1658 O O . LEU A 1 201 ? -2.739 -18.507 -4.813 1.00 91.69 201 LEU A O 1
ATOM 1662 N N . VAL A 1 202 ? -0.879 -17.684 -3.886 1.00 87.19 202 VAL A N 1
ATOM 1663 C CA . VAL A 1 202 ? -1.060 -18.344 -2.596 1.00 87.19 202 VAL A CA 1
ATOM 1664 C C . VAL A 1 202 ? -1.976 -17.493 -1.727 1.00 87.19 202 VAL A C 1
ATOM 1666 O O . VAL A 1 202 ? -1.658 -16.350 -1.390 1.00 87.19 202 VAL A O 1
ATOM 1669 N N . GLN A 1 203 ? -3.099 -18.057 -1.280 1.00 69.69 203 GLN A N 1
ATOM 1670 C CA . GLN A 1 203 ? -3.988 -17.363 -0.349 1.00 69.69 203 GLN A CA 1
ATOM 1671 C C . GLN A 1 203 ? -3.297 -17.111 0.998 1.00 69.69 203 GLN A C 1
ATOM 1673 O O . GLN A 1 203 ? -3.167 -17.998 1.839 1.00 69.69 203 GLN A O 1
ATOM 1678 N N . SER A 1 204 ? -2.872 -15.871 1.239 1.00 62.72 204 SER A N 1
ATOM 1679 C CA . SER A 1 204 ? -2.040 -15.545 2.402 1.00 62.72 204 SER A CA 1
ATOM 1680 C C . SER A 1 204 ? -2.765 -14.946 3.611 1.00 62.72 204 SER A C 1
ATOM 1682 O O . SER A 1 204 ? -2.097 -14.596 4.584 1.00 62.72 204 SER A O 1
ATOM 1684 N N . ASN A 1 205 ? -4.093 -14.797 3.592 1.00 56.16 205 ASN A N 1
ATOM 1685 C CA . ASN A 1 205 ? -4.778 -13.824 4.465 1.00 56.16 205 ASN A CA 1
ATOM 1686 C C . ASN A 1 205 ? -5.741 -14.421 5.515 1.00 56.16 205 ASN A C 1
ATOM 1688 O O . ASN A 1 205 ? -6.569 -13.703 6.071 1.00 56.16 205 ASN A O 1
ATOM 1692 N N . VAL A 1 206 ? -5.632 -15.714 5.835 1.00 47.97 206 VAL A N 1
ATOM 1693 C CA . VAL A 1 206 ? -6.663 -16.426 6.623 1.00 47.97 206 VAL A CA 1
ATOM 1694 C C . VAL A 1 206 ? -6.456 -16.358 8.151 1.00 47.97 206 VAL A C 1
ATOM 1696 O O . VAL A 1 206 ? -7.422 -16.443 8.911 1.00 47.97 206 VAL A O 1
ATOM 1699 N N . GLY A 1 207 ? -5.220 -16.186 8.635 1.00 45.00 207 GLY A N 1
ATOM 1700 C CA . GLY A 1 207 ? -4.895 -16.338 10.065 1.00 45.00 207 GLY A CA 1
ATOM 1701 C C . GLY A 1 207 ? -5.232 -15.129 10.950 1.00 45.00 207 GLY A C 1
ATOM 1702 O O . GLY A 1 207 ? -5.933 -15.267 11.952 1.00 45.00 207 GLY A O 1
ATOM 1703 N N . LEU A 1 208 ? -4.749 -13.940 10.575 1.00 43.38 208 LEU A N 1
ATOM 1704 C CA . LEU A 1 208 ? -4.797 -12.729 11.415 1.00 43.38 208 LEU A CA 1
ATOM 1705 C C . LEU A 1 208 ? -6.129 -11.969 11.309 1.00 43.38 208 LEU A C 1
ATOM 1707 O O . LEU A 1 208 ? -6.612 -11.425 12.300 1.00 43.38 208 LEU A O 1
ATOM 1711 N N . GLN A 1 209 ? -6.810 -12.053 10.155 1.00 51.94 209 GLN A N 1
ATOM 1712 C CA . GLN A 1 209 ? -8.131 -11.443 9.956 1.00 51.94 209 GLN A CA 1
ATOM 1713 C C . GLN A 1 209 ? -9.157 -11.887 11.001 1.00 51.94 209 GLN A C 1
ATOM 1715 O O . GLN A 1 209 ? -10.056 -11.119 11.318 1.00 51.94 209 GLN A O 1
ATOM 1720 N N . LYS A 1 210 ? -9.035 -13.094 11.571 1.00 54.47 210 LYS A N 1
ATOM 1721 C CA . LYS A 1 210 ? -10.000 -13.610 12.551 1.00 54.47 210 LYS A CA 1
ATOM 1722 C C . LYS A 1 210 ? -10.037 -12.803 13.850 1.00 54.47 210 LYS A C 1
ATOM 1724 O O . LYS A 1 210 ? -11.074 -12.819 14.508 1.00 54.47 210 LYS A O 1
ATOM 1729 N N . ARG A 1 211 ? -8.949 -12.122 14.248 1.00 59.34 211 ARG A N 1
ATOM 1730 C CA . ARG A 1 211 ? -8.877 -11.539 15.599 1.00 59.34 211 ARG A CA 1
ATOM 1731 C C . ARG A 1 211 ? -9.723 -10.287 15.794 1.00 59.34 211 ARG A C 1
ATOM 1733 O O . ARG A 1 211 ? -10.317 -10.157 16.863 1.00 59.34 211 ARG A O 1
ATOM 1740 N N . TYR A 1 212 ? -9.812 -9.470 14.748 1.00 69.62 212 TYR A N 1
ATOM 1741 C CA . TYR A 1 212 ? -10.516 -8.186 14.712 1.00 69.62 212 TYR A CA 1
ATOM 1742 C C . TYR A 1 212 ? -11.633 -8.149 13.665 1.00 69.62 212 TYR A C 1
ATOM 1744 O O . TYR A 1 212 ? -12.172 -7.087 13.377 1.00 69.62 212 TYR A O 1
ATOM 1752 N N . LYS A 1 213 ? -11.997 -9.296 13.069 1.00 77.88 213 LYS A N 1
ATOM 1753 C CA . LYS A 1 213 ? -13.034 -9.351 12.026 1.00 77.88 213 LYS A CA 1
ATOM 1754 C C . LYS A 1 213 ? -14.372 -8.794 12.501 1.00 77.88 213 LYS A C 1
ATOM 1756 O O . LYS A 1 213 ? -15.051 -8.167 11.699 1.00 77.88 213 LYS A O 1
ATOM 1761 N N . SER A 1 214 ? -14.759 -9.086 13.746 1.00 81.81 214 SER A N 1
ATOM 1762 C CA . SER A 1 214 ? -15.981 -8.546 14.353 1.00 81.81 214 SER A CA 1
ATOM 1763 C C . SER A 1 214 ? -15.850 -7.039 14.496 1.00 81.81 214 SER A C 1
ATOM 1765 O O . SER A 1 214 ? -16.527 -6.324 13.778 1.00 81.81 214 SER A O 1
ATOM 1767 N N . LEU A 1 215 ? -14.839 -6.575 15.233 1.00 85.62 215 LEU A N 1
ATOM 1768 C CA . LEU A 1 215 ? -14.599 -5.152 15.467 1.00 85.62 215 LEU A CA 1
ATOM 1769 C C . LEU A 1 215 ? -14.526 -4.321 14.179 1.00 85.62 215 LEU A C 1
ATOM 1771 O O . LEU A 1 215 ? -15.091 -3.241 14.103 1.00 85.62 215 LEU A O 1
ATOM 1775 N N . TYR A 1 216 ? -13.866 -4.834 13.139 1.00 88.81 216 TYR A N 1
ATOM 1776 C CA . TYR A 1 216 ? -13.821 -4.191 11.826 1.00 88.81 216 TYR A CA 1
ATOM 1777 C C . TYR A 1 216 ? -15.196 -4.134 11.153 1.00 88.81 216 TYR A C 1
ATOM 1779 O O . TYR A 1 216 ? -15.552 -3.119 10.565 1.00 88.81 216 TYR A O 1
ATOM 1787 N N . LYS A 1 217 ? -15.977 -5.219 11.220 1.00 88.94 217 LYS A N 1
ATOM 1788 C CA . LYS A 1 217 ? -17.343 -5.242 10.682 1.00 88.94 217 LYS A CA 1
ATOM 1789 C C . LYS A 1 217 ? -18.251 -4.281 11.435 1.00 88.94 217 LYS A C 1
ATOM 1791 O O . LYS A 1 217 ? -19.027 -3.588 10.793 1.00 88.94 217 LYS A O 1
ATOM 1796 N N . ASP A 1 218 ? -18.162 -4.260 12.758 1.00 89.81 218 ASP A N 1
ATOM 1797 C CA . ASP A 1 218 ? -19.001 -3.412 13.594 1.00 89.81 218 ASP A CA 1
ATOM 1798 C C . ASP A 1 218 ? -18.597 -1.944 13.428 1.00 89.81 218 ASP A C 1
ATOM 1800 O O . ASP A 1 218 ? -19.468 -1.110 13.222 1.00 89.81 218 ASP A O 1
ATOM 1804 N N . PHE A 1 219 ? -17.301 -1.637 13.331 1.00 93.25 219 PHE A N 1
ATOM 1805 C CA . PHE A 1 219 ? -16.819 -0.324 12.892 1.00 93.25 219 PHE A CA 1
ATOM 1806 C C . PHE A 1 219 ? -17.424 0.089 11.548 1.00 93.25 219 PHE A C 1
ATOM 1808 O O . PHE A 1 219 ? -17.970 1.181 11.443 1.00 93.25 219 PHE A O 1
ATOM 1815 N N . LEU A 1 220 ? -17.360 -0.779 10.530 1.00 92.44 220 LEU A N 1
ATOM 1816 C CA . LEU A 1 220 ? -17.875 -0.447 9.202 1.00 92.44 220 LEU A CA 1
ATOM 1817 C C . LEU A 1 220 ? -19.372 -0.147 9.201 1.00 92.44 220 LEU A C 1
ATOM 1819 O O . LEU A 1 220 ? -19.762 0.724 8.451 1.00 92.44 220 LEU A O 1
ATOM 1823 N N . ARG A 1 221 ? -20.180 -0.816 10.035 1.00 91.44 221 ARG A N 1
ATOM 1824 C CA . ARG A 1 221 ? -21.633 -0.564 10.114 1.00 91.44 221 ARG A CA 1
ATOM 1825 C C . ARG A 1 221 ? -22.009 0.776 10.747 1.00 91.44 221 ARG A C 1
ATOM 1827 O O . ARG A 1 221 ? -23.159 1.184 10.633 1.00 91.44 221 ARG A O 1
ATOM 1834 N N . HIS A 1 222 ? -21.100 1.384 11.506 1.00 92.94 222 HIS A N 1
ATOM 1835 C CA . HIS A 1 222 ? -21.392 2.579 12.304 1.00 92.94 222 HIS A CA 1
ATOM 1836 C C . HIS A 1 222 ? -20.582 3.800 11.857 1.00 92.94 222 HIS A C 1
ATOM 1838 O O . HIS A 1 222 ? -20.936 4.931 12.190 1.00 92.94 222 HIS A O 1
ATOM 1844 N N . VAL A 1 223 ? -19.482 3.601 11.126 1.00 94.69 223 VAL A N 1
ATOM 1845 C CA . VAL A 1 223 ? -18.648 4.698 10.638 1.00 94.69 223 VAL A CA 1
ATOM 1846 C C . VAL A 1 223 ? -19.349 5.426 9.492 1.00 94.69 223 VAL A C 1
ATOM 1848 O O . VAL A 1 223 ? -19.605 4.851 8.446 1.00 94.69 223 VAL A O 1
ATOM 1851 N N . ASN A 1 224 ? -19.588 6.727 9.647 1.00 94.62 224 ASN A N 1
ATOM 1852 C CA . ASN A 1 224 ? -20.156 7.552 8.581 1.00 94.62 224 ASN A CA 1
ATOM 1853 C C . ASN A 1 224 ? -19.084 8.455 7.960 1.00 94.62 224 ASN A C 1
ATOM 1855 O O . ASN A 1 224 ? -18.748 9.509 8.504 1.00 94.62 224 ASN A O 1
ATOM 1859 N N . LEU A 1 225 ? -18.538 8.079 6.808 1.00 96.44 225 LEU A N 1
ATOM 1860 C CA . LEU A 1 225 ? -17.492 8.868 6.159 1.00 96.44 225 LEU A CA 1
ATOM 1861 C C . LEU A 1 225 ? -18.085 10.124 5.490 1.00 96.44 225 LEU A C 1
ATOM 1863 O O . LEU A 1 225 ? -18.804 10.006 4.500 1.00 96.44 225 LEU A O 1
ATOM 1867 N N . PRO A 1 226 ? -17.777 11.351 5.969 1.00 95.81 226 PRO A N 1
ATOM 1868 C CA . PRO A 1 226 ? -18.398 12.554 5.417 1.00 95.81 226 PRO A CA 1
ATOM 1869 C C . PRO A 1 226 ? -17.997 12.779 3.955 1.00 95.81 226 PRO A C 1
ATOM 1871 O O . PRO A 1 226 ? -16.826 12.611 3.619 1.00 95.81 226 PRO A O 1
ATOM 1874 N N . ALA A 1 227 ? -18.904 13.293 3.118 1.00 96.50 227 ALA A N 1
ATOM 1875 C CA . ALA A 1 227 ? -18.616 13.618 1.711 1.00 96.50 227 ALA A CA 1
ATOM 1876 C C . ALA A 1 227 ? -17.326 14.448 1.548 1.00 96.50 227 ALA A C 1
ATOM 1878 O O . ALA A 1 227 ? -16.425 14.063 0.811 1.00 96.50 227 ALA A O 1
ATOM 1879 N N . ARG A 1 228 ? -17.146 15.487 2.380 1.00 95.69 228 ARG A N 1
ATOM 1880 C CA . ARG A 1 228 ? -15.921 16.315 2.413 1.00 95.69 228 ARG A CA 1
ATOM 1881 C C . ARG A 1 228 ? -14.617 15.522 2.610 1.00 95.69 228 ARG A C 1
ATOM 1883 O O . ARG A 1 228 ? -13.550 15.972 2.200 1.00 95.69 228 ARG A O 1
ATOM 1890 N N . TYR A 1 229 ? -14.672 14.386 3.307 1.00 96.62 229 TYR A N 1
ATOM 1891 C CA . TYR A 1 229 ? -13.524 13.506 3.524 1.00 96.62 229 TYR A CA 1
ATOM 1892 C C . TYR A 1 229 ? -13.251 12.650 2.289 1.00 96.62 229 TYR A C 1
ATOM 1894 O O . TYR A 1 229 ? -12.100 12.562 1.859 1.00 96.62 229 TYR A O 1
ATOM 1902 N N . LEU A 1 230 ? -14.304 12.076 1.705 1.00 97.44 230 LEU A N 1
ATOM 1903 C CA . LEU A 1 230 ? -14.218 11.293 0.474 1.00 97.44 230 LEU A CA 1
ATOM 1904 C C . LEU A 1 230 ? -13.731 12.161 -0.693 1.00 97.44 230 LEU A C 1
ATOM 1906 O O . LEU A 1 230 ? -12.790 11.775 -1.382 1.00 97.44 230 LEU A O 1
ATOM 1910 N N . ASP A 1 231 ? -14.261 13.375 -0.843 1.00 96.62 231 ASP A N 1
ATOM 1911 C CA . ASP A 1 231 ? -13.840 14.343 -1.861 1.00 96.62 231 ASP A CA 1
ATOM 1912 C C . ASP A 1 231 ? -12.340 14.646 -1.765 1.00 96.62 231 ASP A C 1
ATOM 1914 O O . ASP A 1 231 ? -11.614 14.597 -2.759 1.00 96.62 231 ASP A O 1
ATOM 1918 N N . ARG A 1 232 ? -11.840 14.878 -0.543 1.00 95.69 232 ARG A N 1
ATOM 1919 C CA . ARG A 1 232 ? -10.417 15.149 -0.282 1.00 95.69 232 ARG A CA 1
ATOM 1920 C C . ARG A 1 232 ? -9.506 14.002 -0.721 1.00 95.69 232 ARG A C 1
ATOM 1922 O O . ARG A 1 232 ? -8.336 14.238 -1.037 1.00 95.69 232 ARG A O 1
ATOM 1929 N N . ILE A 1 233 ? -10.013 12.776 -0.688 1.00 96.94 233 ILE A N 1
ATOM 1930 C CA . ILE A 1 233 ? -9.283 11.582 -1.100 1.00 96.94 233 ILE A CA 1
ATOM 1931 C C . ILE A 1 233 ? -9.391 11.406 -2.616 1.00 96.94 233 ILE A C 1
ATOM 1933 O O . ILE A 1 233 ? -8.371 11.395 -3.301 1.00 96.94 233 ILE A O 1
ATOM 1937 N N . TYR A 1 234 ? -10.609 11.313 -3.144 1.00 97.88 234 TYR A N 1
ATOM 1938 C CA . TYR A 1 234 ? -10.859 10.859 -4.510 1.00 97.88 234 TYR A CA 1
ATOM 1939 C C . TYR A 1 234 ? -10.703 11.938 -5.583 1.00 97.88 234 TYR A C 1
ATOM 1941 O O . TYR A 1 234 ? -10.349 11.612 -6.712 1.00 97.88 234 TYR A O 1
ATOM 1949 N N . GLN A 1 235 ? -10.894 13.223 -5.267 1.00 95.00 235 GLN A N 1
ATOM 1950 C CA . GLN A 1 235 ? -10.845 14.282 -6.286 1.00 95.00 235 GLN A CA 1
ATOM 1951 C C . GLN A 1 235 ? -9.419 14.671 -6.718 1.00 95.00 235 GLN A C 1
ATOM 1953 O O . GLN A 1 235 ? -9.252 15.558 -7.557 1.00 95.00 235 GLN A O 1
ATOM 1958 N N . LYS A 1 236 ? -8.379 14.011 -6.196 1.00 95.00 236 LYS A N 1
ATOM 1959 C CA . LYS A 1 236 ? -6.983 14.281 -6.564 1.00 95.00 236 LYS A CA 1
ATOM 1960 C C . LYS A 1 236 ? -6.622 13.667 -7.920 1.00 95.00 236 LYS A C 1
ATOM 1962 O O . LYS A 1 236 ? -6.941 12.515 -8.197 1.00 95.00 236 LYS A O 1
ATOM 1967 N N . GLU A 1 237 ? -5.845 14.392 -8.724 1.00 93.56 237 GLU A N 1
ATOM 1968 C CA . GLU A 1 237 ? -5.342 13.918 -10.027 1.00 93.56 237 GLU A CA 1
ATOM 1969 C C . GLU A 1 237 ? -4.568 12.595 -9.924 1.00 93.56 237 GLU A C 1
ATOM 1971 O O . GLU A 1 237 ? -4.735 11.709 -10.757 1.00 93.56 237 GLU A O 1
ATOM 1976 N N . MET A 1 238 ? -3.803 12.404 -8.845 1.00 95.38 238 MET A N 1
ATOM 1977 C CA . MET A 1 238 ? -3.089 11.146 -8.590 1.00 95.38 238 MET A CA 1
ATOM 1978 C C . MET A 1 238 ? -4.004 9.924 -8.456 1.00 95.38 238 MET A C 1
ATOM 1980 O O . MET A 1 238 ? -3.550 8.813 -8.698 1.00 95.38 238 MET A O 1
ATOM 1984 N N . VAL A 1 239 ? -5.272 10.093 -8.065 1.00 97.31 239 VAL A N 1
ATOM 1985 C CA . VAL A 1 239 ? -6.231 8.980 -8.034 1.00 97.31 239 VAL A CA 1
ATOM 1986 C C . VAL A 1 239 ? -6.690 8.655 -9.451 1.00 97.31 239 VAL A C 1
ATOM 1988 O O . VAL A 1 239 ? -6.673 7.486 -9.831 1.00 97.31 239 VAL A O 1
ATOM 1991 N N . ARG A 1 240 ? -6.989 9.680 -10.259 1.00 96.62 240 ARG A N 1
ATOM 1992 C CA . ARG A 1 240 ? -7.377 9.531 -11.674 1.00 96.62 240 ARG A CA 1
ATOM 1993 C C . ARG A 1 240 ? -6.280 8.931 -12.550 1.00 96.62 240 ARG A C 1
ATOM 1995 O O . ARG A 1 240 ? -6.570 8.312 -13.567 1.00 96.62 240 ARG A O 1
ATOM 2002 N N . HIS A 1 241 ? -5.021 9.075 -12.140 1.00 96.75 241 HIS A N 1
ATOM 2003 C CA . HIS A 1 241 ? -3.902 8.400 -12.790 1.00 96.75 241 HIS A CA 1
ATOM 2004 C C . HIS A 1 241 ? -4.020 6.865 -12.703 1.00 96.75 241 HIS A C 1
ATOM 2006 O O . HIS A 1 241 ? -3.633 6.155 -13.633 1.00 96.75 241 HIS A O 1
ATOM 2012 N N . PHE A 1 242 ? -4.579 6.343 -11.608 1.00 97.44 242 PHE A N 1
ATOM 2013 C CA . PHE A 1 242 ? -4.718 4.903 -11.394 1.00 97.44 242 PHE A CA 1
ATOM 2014 C C . PHE A 1 242 ? -6.107 4.366 -11.729 1.00 97.44 242 PHE A C 1
ATOM 2016 O O . PHE A 1 242 ? -6.213 3.246 -12.218 1.00 97.44 242 PHE A O 1
ATOM 2023 N N . TYR A 1 243 ? -7.156 5.153 -11.497 1.00 97.56 243 TYR A N 1
ATOM 2024 C CA . TYR A 1 243 ? -8.543 4.712 -11.613 1.00 97.56 243 TYR A CA 1
ATOM 2025 C C . TYR A 1 243 ? -9.331 5.607 -12.576 1.00 97.56 243 TYR A C 1
ATOM 2027 O O . TYR A 1 243 ? -9.201 6.829 -12.500 1.00 97.56 243 TYR A O 1
ATOM 2035 N N . PRO A 1 244 ? -10.156 5.038 -13.471 1.00 96.31 244 PRO A N 1
ATOM 2036 C CA . PRO A 1 244 ? -11.115 5.814 -14.245 1.00 96.31 244 PRO A CA 1
ATOM 2037 C C . PRO A 1 244 ? -12.215 6.364 -13.331 1.00 96.31 244 PRO A C 1
ATOM 2039 O O . PRO A 1 244 ? -12.486 5.805 -12.266 1.00 96.31 244 PRO A O 1
ATOM 2042 N N . ASP A 1 245 ? -12.889 7.429 -13.769 1.00 96.44 245 ASP A N 1
ATOM 2043 C CA . ASP A 1 245 ? -13.946 8.076 -12.977 1.00 96.44 245 ASP A CA 1
ATOM 2044 C C . ASP A 1 245 ? -15.075 7.099 -12.595 1.00 96.44 245 ASP A C 1
ATOM 2046 O O . ASP A 1 245 ? -15.644 7.209 -11.513 1.00 96.44 245 ASP A O 1
ATOM 2050 N N . SER A 1 246 ? -15.349 6.087 -13.427 1.00 96.62 246 SER A N 1
ATOM 2051 C CA . SER A 1 246 ? -16.326 5.034 -13.126 1.00 96.62 246 SER A CA 1
ATOM 2052 C C . SER A 1 246 ? -15.943 4.169 -11.920 1.00 96.62 246 SER A C 1
ATOM 2054 O O . SER A 1 246 ? -16.811 3.837 -11.117 1.00 96.62 246 SER A O 1
ATOM 2056 N N . GLU A 1 247 ? -14.665 3.810 -11.764 1.00 96.81 247 GLU A N 1
ATOM 2057 C CA . GLU A 1 247 ? -14.178 3.068 -10.590 1.00 96.81 247 GLU A CA 1
ATOM 2058 C C . GLU A 1 247 ? -14.147 3.976 -9.355 1.00 96.81 247 GLU A C 1
ATOM 2060 O O . GLU A 1 247 ? -14.534 3.556 -8.265 1.00 96.81 247 GLU A O 1
ATOM 2065 N N . ILE A 1 248 ? -13.755 5.244 -9.527 1.00 97.75 248 ILE A N 1
ATOM 2066 C CA . ILE A 1 248 ? -13.753 6.229 -8.440 1.00 97.75 248 ILE A CA 1
ATOM 2067 C C . ILE A 1 248 ? -15.165 6.423 -7.878 1.00 97.75 248 ILE A C 1
ATOM 2069 O O . ILE A 1 248 ? -15.334 6.410 -6.660 1.00 97.75 248 ILE A O 1
ATOM 2073 N N . GLU A 1 249 ? -16.172 6.547 -8.742 1.00 97.31 249 GLU A N 1
ATOM 2074 C CA . GLU A 1 249 ? -17.571 6.679 -8.331 1.00 97.31 249 GLU A CA 1
ATOM 2075 C C . GLU A 1 249 ? -18.058 5.435 -7.573 1.00 97.31 249 GLU A C 1
ATOM 2077 O O . GLU A 1 249 ? -18.697 5.550 -6.530 1.00 97.31 249 GLU A O 1
ATOM 2082 N N . GLN A 1 250 ? -17.695 4.231 -8.029 1.00 96.88 250 GLN A N 1
ATOM 2083 C CA . GLN A 1 250 ? -18.033 2.994 -7.316 1.00 96.88 250 GLN A CA 1
ATOM 2084 C C . GLN A 1 250 ? -17.421 2.950 -5.911 1.00 96.88 250 GLN A C 1
ATOM 2086 O O . GLN A 1 250 ? -18.094 2.549 -4.957 1.00 96.88 250 GLN A O 1
ATOM 2091 N N . PHE A 1 251 ? -16.161 3.377 -5.760 1.00 97.38 251 PHE A N 1
ATOM 2092 C CA . PHE A 1 251 ? -15.542 3.495 -4.441 1.00 97.38 251 PHE A CA 1
ATOM 2093 C C . PHE A 1 251 ? -16.264 4.537 -3.590 1.00 97.38 251 PHE A C 1
ATOM 2095 O O . PHE A 1 251 ? -16.600 4.255 -2.441 1.00 97.38 251 PHE A O 1
ATOM 2102 N N . TYR A 1 252 ? -16.555 5.708 -4.154 1.00 97.44 252 TYR A N 1
ATOM 2103 C CA . TYR A 1 252 ? -17.248 6.782 -3.452 1.00 97.44 252 TYR A CA 1
ATOM 2104 C C . TYR A 1 252 ? -18.588 6.309 -2.883 1.00 97.44 252 TYR A C 1
ATOM 2106 O O . TYR A 1 252 ? -18.810 6.410 -1.676 1.00 97.44 252 TYR A O 1
ATOM 2114 N N . GLN A 1 253 ? -19.438 5.712 -3.724 1.00 95.81 253 GLN A N 1
ATOM 2115 C CA . GLN A 1 253 ? -20.757 5.218 -3.325 1.00 95.81 253 GLN A CA 1
ATOM 2116 C C . GLN A 1 253 ? -20.663 4.138 -2.250 1.00 95.81 253 GLN A C 1
ATOM 2118 O O . GLN A 1 253 ? -21.366 4.206 -1.244 1.00 95.81 253 GLN A O 1
ATOM 2123 N N . ARG A 1 254 ? -19.734 3.185 -2.406 1.00 94.50 254 ARG A N 1
ATOM 2124 C CA . ARG A 1 254 ? -19.490 2.135 -1.409 1.00 94.50 254 ARG A CA 1
ATOM 2125 C C . ARG A 1 254 ? -19.220 2.715 -0.021 1.00 94.50 254 ARG A C 1
ATOM 2127 O O . ARG A 1 254 ? -19.728 2.187 0.965 1.00 94.50 254 ARG A O 1
ATOM 2134 N N . TRP A 1 255 ? -18.386 3.748 0.062 1.00 95.44 255 TRP A N 1
ATOM 2135 C CA . TRP A 1 255 ? -17.970 4.338 1.336 1.00 95.44 255 TRP A CA 1
ATOM 2136 C C . TRP A 1 255 ? -18.944 5.375 1.879 1.00 95.44 255 TRP A C 1
ATOM 2138 O O . TRP A 1 255 ? -18.957 5.607 3.083 1.00 95.44 255 TRP A O 1
ATOM 2148 N N . GLN A 1 256 ? -19.766 5.969 1.018 1.00 91.19 256 GLN A N 1
ATOM 2149 C CA . GLN A 1 256 ? -20.865 6.835 1.426 1.00 91.19 256 GLN A CA 1
ATOM 2150 C C . GLN A 1 256 ? -22.036 6.036 2.016 1.00 91.19 256 GLN A C 1
ATOM 2152 O O . GLN A 1 256 ? -22.734 6.539 2.892 1.00 91.19 256 GLN A O 1
ATOM 2157 N N . SER A 1 257 ? -22.248 4.803 1.545 1.00 80.00 257 SER A N 1
ATOM 2158 C CA . SER A 1 257 ? -23.307 3.905 2.018 1.00 80.00 257 SER A CA 1
ATOM 2159 C C . SER A 1 257 ? -22.856 2.900 3.086 1.00 80.00 257 SER A C 1
ATOM 2161 O O . SER A 1 257 ? -23.614 1.971 3.371 1.00 80.00 257 SER A O 1
ATOM 2163 N N . SER A 1 258 ? -21.605 2.988 3.557 1.00 66.38 258 SER A N 1
ATOM 2164 C CA . SER A 1 258 ? -21.051 2.072 4.570 1.00 66.38 258 SER A CA 1
ATOM 2165 C C . SER A 1 258 ? -21.653 2.328 5.945 1.00 66.38 258 SER A C 1
ATOM 2167 O O . SER A 1 258 ? -21.854 3.516 6.277 1.00 66.38 258 SER A O 1
#

pLDDT: mean 91.02, std 8.96, range [43.38, 98.0]

Secondary structure (DSSP, 8-state):
--SSSHHHHHHHHHHTT-SS-----S---HHHHHHHHHHHHHHHHHH----HHHHHHHHHHHHHHTT--SS-EEEEEEE--HHHHHHHHHHHHHHHHHTTT--HHHHHHHH-HHHHHHHHHHHHIIIIIS-TTPPPTTHHHIIIIIIHHS--GGGS---TT-SEEEEE-SSEEEEEEESTTHHHHHHHHHHHHH--TT-------SSSHHHHHHHHHHHHHH----HHHHHHHHTSHHHHTTS-HHHHHHHHHHHH--

Sequence (258 aa):
MGKVGSTTIWKSLESSNLGIPIYHIHTLSPEKISQAIAKDKANFSKVRFIYSETIQSEYLRSQLDRNNIVTPWSVITLVRDPVAHILSGFFQKLEGELLLGFDYRRKIQEEGDEKVVQEIIERFYEEHVNNLSRRHPFEWFNLELKENLNFDIFSATPLSGKDYHIYNTPLAKVLLFKLESLNDSYQSAFQEFLGIEDFNLVQSNVGLQKRYKSLYKDFLRHVNLPARYLDRIYQKEMVRHFYPDSEIEQFYQRWQSS